Protein AF-0000000081199113 (afdb_homodimer)

Secondary structure (DSSP, 8-state):
------------------GGGG-BHHHHHHHTGGGTSS---EEETTSBHHHHHHHHHHHT-SEEEEEETTEEEEEEEEEEHHHHIIIIITTT--TTTSBGGGTSEEGGG---B-TTSBHHHHHHHHHHHT-SEEEEEETTEEEEEEEHHHHHHHHHHHHHHHHHHHHHHHHHT-/------------------GGGG-BHHHHHHHTGGGTSS---EEETTSBHHHHHHHHHHHT-SEEEEEETTEEEEEEEEEEHHHHIIIIITTT--TTTSBGGGTSEEGGG---B-TTSBHHHHHHHHHHHT-SEEEEEETTEEEEEEEHHHHHHHHHHHHHHHHHHHHHHHHHT-

Nearest PDB structures (foldseek):
  4fry-assembly1_A  TM=9.643E-01  e=7.227E-16  Burkholderia ambifaria MC40-6
  4o9k-assembly1_B  TM=8.477E-01  e=8.394E-11  Methylococcus capsulatus str. Bath
  4gqy-assembly2_B  TM=7.850E-01  e=9.134E-10  Arabidopsis thaliana
  2pfi-assembly1_A  TM=5.810E-01  e=1.521E-07  Homo sapiens
  8jgl-assembly1_B  TM=6.657E-01  e=6.371E-07  Mus musculus

Foldseek 3Di:
DPPPPPPPPPPPPVPVPAFLQQAFLLNLLPVVPPCSFQNFAAEEQAAFQVVVVVVCVVVVHFKHFYDHVPCVFHTFAMDGVVLCVPPDVVVVHDRRPHGCNVRGGGPVPADAEERGHRLVVVVVVCVVVVHFKHFYDDPNTTGGMDGVVSSVVSRVVRVVVVVVVVVCVVVVVD/DPPDPPPPPPPPPVPVPAFLQQAFLLNLLPVVPPCSFPVFAAEEQAAFQVVVVVVCVVVVHFKHFYDHVPCVFHTFAMDGVVLCVPPDVVVVHDRRPHGCNVRGGGPVRADAEERNHRLVVVVVVCVVVVHFKHFYDDPNTTGGMDGVVSSVVSRVVRVVVVVVVVVCVVVVVD

Sequence (348 aa):
MRPAMFSRSVSSASMEEHGFESTTISDVLEAKGKGADGSWLWCTTDDTVYDAVKSMTQHNVGALVVVKPGEQKSIAGIITERDYLRKIIVHGRSSKSTKVGDIMTEENKLITVTPETKVLQAMQLMTDNRIRHIPVINEKEMIGMVSIGDVVRAVVSEHRAELDRLNAYIQGGYMRPAMFSRSVSSASMEEHGFESTTISDVLEAKGKGADGSWLWCTTDDTVYDAVKSMTQHNVGALVVVKPGEQKSIAGIITERDYLRKIIVHGRSSKSTKVGDIMTEENKLITVTPETKVLQAMQLMTDNRIRHIPVINEKEMIGMVSIGDVVRAVVSEHRAELDRLNAYIQGGY

Structure (mmCIF, N/CA/C/O backbone):
data_AF-0000000081199113-model_v1
#
loop_
_entity.id
_entity.type
_entity.pdbx_description
1 polymer 'CBS domain containing protein 3'
#
loop_
_atom_site.group_PDB
_atom_site.id
_atom_site.type_symbol
_atom_site.label_atom_id
_atom_site.label_alt_id
_atom_site.label_comp_id
_atom_site.label_asym_id
_atom_site.label_entity_id
_atom_site.label_seq_id
_atom_site.pdbx_PDB_ins_code
_atom_site.Cartn_x
_atom_site.Cartn_y
_atom_site.Cartn_z
_atom_site.occupancy
_atom_site.B_iso_or_equiv
_atom_site.auth_seq_id
_atom_site.auth_comp_id
_atom_site.auth_asym_id
_atom_site.auth_atom_id
_atom_site.pdbx_PDB_model_num
ATOM 1 N N . MET A 1 1 ? -22.297 46.938 43.844 1 31.09 1 MET A N 1
ATOM 2 C CA . MET A 1 1 ? -22.438 46.5 42.469 1 31.09 1 MET A CA 1
ATOM 3 C C . MET A 1 1 ? -21.203 45.719 42 1 31.09 1 MET A C 1
ATOM 5 O O . MET A 1 1 ? -20.109 46.281 41.938 1 31.09 1 MET A O 1
ATOM 9 N N . ARG A 1 2 ? -21.125 44.406 42.281 1 43 2 ARG A N 1
ATOM 10 C CA . ARG A 1 2 ? -19.984 43.531 42.062 1 43 2 ARG A CA 1
ATOM 11 C C . ARG A 1 2 ? -19.625 43.5 40.594 1 43 2 ARG A C 1
ATOM 13 O O . ARG A 1 2 ? -20.5 43.344 39.719 1 43 2 ARG A O 1
ATOM 20 N N . PRO A 1 3 ? -18.391 44 40.25 1 38.81 3 PRO A N 1
ATOM 21 C CA . PRO A 1 3 ? -18.016 43.938 38.812 1 38.81 3 PRO A CA 1
ATOM 22 C C . PRO A 1 3 ? -18.094 42.531 38.219 1 38.81 3 PRO A C 1
ATOM 24 O O . PRO A 1 3 ? -17.859 41.562 38.938 1 38.81 3 PRO A O 1
ATOM 27 N N . ALA A 1 4 ? -19.078 42.281 37.312 1 38.75 4 ALA A N 1
ATOM 28 C CA . ALA A 1 4 ? -19.234 41.094 36.5 1 38.75 4 ALA A CA 1
ATOM 29 C C . ALA A 1 4 ? -17.922 40.688 35.844 1 38.75 4 ALA A C 1
ATOM 31 O O . ALA A 1 4 ? -17.297 41.5 35.156 1 38.75 4 ALA A O 1
ATOM 32 N N . MET A 1 5 ? -17.156 39.844 36.5 1 30.11 5 MET A N 1
ATOM 33 C CA . MET A 1 5 ? -15.961 39.25 35.875 1 30.11 5 MET A CA 1
ATOM 34 C C . MET A 1 5 ? -16.281 38.688 34.5 1 30.11 5 MET A C 1
ATOM 36 O O . MET A 1 5 ? -17.172 37.844 34.344 1 30.11 5 MET A O 1
ATOM 40 N N . PHE A 1 6 ? -16.266 39.438 33.406 1 29.39 6 PHE A N 1
ATOM 41 C CA . PHE A 1 6 ? -16.328 38.938 32.031 1 29.39 6 PHE A CA 1
ATOM 42 C C . PHE A 1 6 ? -15.352 37.781 31.812 1 29.39 6 PHE A C 1
ATOM 44 O O . PHE A 1 6 ? -14.141 37.969 31.906 1 29.39 6 PHE A O 1
ATOM 51 N N . SER A 1 7 ? -15.648 36.594 32.312 1 30.31 7 SER A N 1
ATOM 52 C CA . SER A 1 7 ? -14.883 35.438 31.891 1 30.31 7 SER A CA 1
ATOM 53 C C . SER A 1 7 ? -14.703 35.406 30.375 1 30.31 7 SER A C 1
ATOM 55 O O . SER A 1 7 ? -15.688 35.375 29.641 1 30.31 7 SER A O 1
ATOM 57 N N . ARG A 1 8 ? -13.766 36.156 29.828 1 31.41 8 ARG A N 1
ATOM 58 C CA . ARG A 1 8 ? -13.406 35.938 28.422 1 31.41 8 ARG A CA 1
ATOM 59 C C . ARG A 1 8 ? -13.305 34.438 28.109 1 31.41 8 ARG A C 1
ATOM 61 O O . ARG A 1 8 ? -12.523 33.719 28.719 1 31.41 8 ARG A O 1
ATOM 68 N N . SER A 1 9 ? -14.43 33.812 27.812 1 33.03 9 SER A N 1
ATOM 69 C CA . SER A 1 9 ? -14.414 32.5 27.172 1 33.03 9 SER A CA 1
ATOM 70 C C . SER A 1 9 ? -13.242 32.375 26.203 1 33.03 9 SER A C 1
ATOM 72 O O . SER A 1 9 ? -13.07 33.219 25.312 1 33.03 9 SER A O 1
ATOM 74 N N . VAL A 1 10 ? -12.07 32.25 26.703 1 31.98 10 VAL A N 1
ATOM 75 C CA . VAL A 1 10 ? -11.016 31.797 25.797 1 31.98 10 VAL A CA 1
ATOM 76 C C . VAL A 1 10 ? -11.625 30.922 24.688 1 31.98 10 VAL A C 1
ATOM 78 O O . VAL A 1 10 ? -12.227 29.891 24.984 1 31.98 10 VAL A O 1
ATOM 81 N N . SER A 1 11 ? -12.367 31.578 23.781 1 31.8 11 SER A N 1
ATOM 82 C CA . SER A 1 11 ? -12.68 30.828 22.562 1 31.8 11 SER A CA 1
ATOM 83 C C . SER A 1 11 ? -11.641 29.75 22.312 1 31.8 11 SER A C 1
ATOM 85 O O . SER A 1 11 ? -10.453 30.031 22.172 1 31.8 11 SER A O 1
ATOM 87 N N . SER A 1 12 ? -11.688 28.688 23.047 1 33.97 12 SER A N 1
ATOM 88 C CA . SER A 1 12 ? -10.953 27.516 22.594 1 33.97 12 SER A CA 1
ATOM 89 C C . SER A 1 12 ? -10.617 27.625 21.109 1 33.97 12 SER A C 1
ATOM 91 O O . SER A 1 12 ? -11.5 27.859 20.281 1 33.97 12 SER A O 1
ATOM 93 N N . ALA A 1 13 ? -9.625 28.297 20.688 1 34.12 13 ALA A N 1
ATOM 94 C CA . ALA A 1 13 ? -9.07 28.281 19.344 1 34.12 13 ALA A CA 1
ATOM 95 C C . ALA A 1 13 ? -9.547 27.062 18.562 1 34.12 13 ALA A C 1
ATOM 97 O O . ALA A 1 13 ? -9.305 25.922 18.984 1 34.12 13 ALA A O 1
ATOM 98 N N . SER A 1 14 ? -10.797 27 18.141 1 36.03 14 SER A N 1
ATOM 99 C CA . SER A 1 14 ? -11.125 26.125 17.016 1 36.03 14 SER A CA 1
ATOM 100 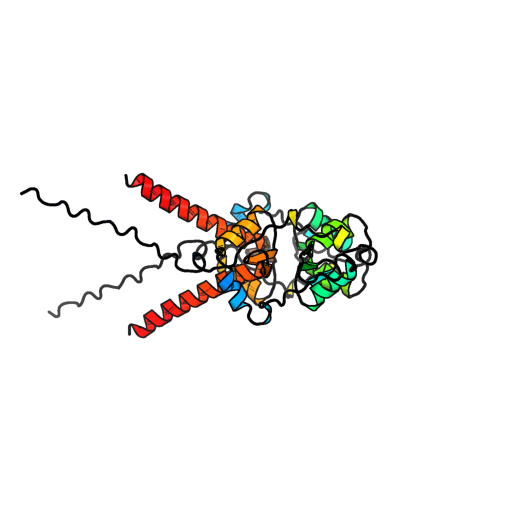C C . SER A 1 14 ? -9.875 25.75 16.234 1 36.03 14 SER A C 1
ATOM 102 O O . SER A 1 14 ? -9.336 26.562 15.469 1 36.03 14 SER A O 1
ATOM 104 N N . MET A 1 15 ? -8.773 25.391 16.828 1 36.78 15 MET A N 1
ATOM 105 C CA . MET A 1 15 ? -7.734 24.812 15.984 1 36.78 15 MET A CA 1
ATOM 106 C C . MET A 1 15 ? -8.32 24.281 14.688 1 36.78 15 MET A C 1
ATOM 108 O O . MET A 1 15 ? -8.977 23.234 14.68 1 36.78 15 MET A O 1
ATOM 112 N N . GLU A 1 16 ? -9.086 25.031 13.992 1 40.81 16 GLU A N 1
ATOM 113 C CA . GLU A 1 16 ? -9.523 24.703 12.633 1 40.81 16 GLU A CA 1
ATOM 114 C C . GLU A 1 16 ? -8.688 23.562 12.047 1 40.81 16 GLU A C 1
ATOM 116 O O . GLU A 1 16 ? -7.457 23.672 11.969 1 40.81 16 GLU A O 1
ATOM 121 N N . GLU A 1 17 ? -9.055 22.359 12.453 1 53.19 17 GLU A N 1
ATOM 122 C CA . GLU A 1 17 ? -8.469 21.234 11.711 1 53.19 17 GLU A CA 1
ATOM 123 C C . GLU A 1 17 ? -8.141 21.656 10.273 1 53.19 17 GLU A C 1
ATOM 125 O O . GLU A 1 17 ? -9.031 21.984 9.492 1 53.19 17 GLU A O 1
ATOM 130 N N . HIS A 1 18 ? -7.113 22.406 10.078 1 61.81 18 HIS A N 1
ATOM 131 C CA . HIS A 1 18 ? -6.641 22.75 8.742 1 61.81 18 HIS A CA 1
ATOM 132 C C . HIS A 1 18 ? -5.855 21.594 8.133 1 61.81 18 HIS A C 1
ATOM 134 O O . HIS A 1 18 ? -5.453 20.656 8.844 1 61.81 18 HIS A O 1
ATOM 140 N N . GLY A 1 19 ? -6.246 21.25 6.906 1 77 19 GLY A N 1
ATOM 141 C CA . GLY A 1 19 ? -5.434 20.344 6.121 1 77 19 GLY A CA 1
ATOM 142 C C . GLY A 1 19 ? -6.074 18.984 5.934 1 77 19 GLY A C 1
ATOM 143 O O . GLY A 1 19 ? -7.301 18.859 5.879 1 77 19 GLY A O 1
ATOM 144 N N . PHE A 1 20 ? -5.367 18.062 5.812 1 82.88 20 PHE A N 1
ATOM 145 C CA . PHE A 1 20 ? -5.855 16.734 5.473 1 82.88 20 PHE A CA 1
ATOM 146 C C . PHE A 1 20 ? -6.598 16.109 6.648 1 82.88 20 PHE A C 1
ATOM 148 O O . PHE A 1 20 ? -7.398 15.195 6.469 1 82.88 20 PHE A O 1
ATOM 155 N N . GLU A 1 21 ? -6.484 16.688 7.84 1 87.12 21 GLU A N 1
ATOM 156 C CA . GLU A 1 21 ? -7.117 16.141 9.031 1 87.12 21 GLU A CA 1
ATOM 157 C C . GLU A 1 21 ? -8.633 16.328 8.992 1 87.12 21 GLU A C 1
ATOM 159 O O . GLU A 1 21 ? -9.367 15.648 9.695 1 87.12 21 GLU A O 1
ATOM 164 N N . SER A 1 22 ? -9.062 17.312 8.227 1 91.25 22 SER A N 1
ATOM 165 C CA . SER A 1 22 ? -10.492 17.578 8.117 1 91.25 22 SER A CA 1
ATOM 166 C C . SER A 1 22 ? -11.102 16.844 6.922 1 91.25 22 SER A C 1
ATOM 168 O O . SER A 1 22 ? -12.32 16.797 6.77 1 91.25 22 SER A O 1
ATOM 170 N N . THR A 1 23 ? -10.273 16.219 6.078 1 95.88 23 THR A N 1
ATOM 171 C CA . THR A 1 23 ? -10.734 15.508 4.891 1 95.88 23 THR A CA 1
ATOM 172 C C . THR A 1 23 ? -11.461 14.227 5.277 1 95.88 23 THR A C 1
ATOM 174 O O . THR A 1 23 ? -11.016 13.5 6.168 1 95.88 23 THR A O 1
ATOM 177 N N . THR A 1 24 ? -12.625 14 4.645 1 97.75 24 THR A N 1
ATOM 178 C CA . THR A 1 24 ? -13.406 12.797 4.93 1 97.75 24 THR A CA 1
ATOM 179 C C . THR A 1 24 ? -13.234 11.766 3.816 1 97.75 24 THR A C 1
ATOM 181 O O . THR A 1 24 ? -12.719 12.078 2.746 1 97.75 24 THR A O 1
ATOM 184 N N . ILE A 1 25 ? -13.711 10.555 4.098 1 97.31 25 ILE A N 1
ATOM 185 C CA . ILE A 1 25 ? -13.703 9.477 3.111 1 97.31 25 ILE A CA 1
ATOM 186 C C . ILE A 1 25 ? -14.602 9.859 1.936 1 97.31 25 ILE A C 1
ATOM 188 O O . ILE A 1 25 ? -14.305 9.523 0.786 1 97.31 25 ILE A O 1
ATOM 192 N N . SER A 1 26 ? -15.641 10.547 2.25 1 95.75 26 SER A N 1
ATOM 193 C CA . SER A 1 26 ? -16.5 11.047 1.18 1 95.75 26 SER A CA 1
ATOM 194 C C . SER A 1 26 ? -15.727 11.93 0.211 1 95.75 26 SER A C 1
ATOM 196 O O . SER A 1 26 ? -15.875 11.812 -1.007 1 95.75 26 SER A O 1
ATOM 198 N N . ASP A 1 27 ? -14.906 12.828 0.732 1 95.12 27 ASP A N 1
ATOM 199 C CA . ASP A 1 27 ? -14.086 13.695 -0.105 1 95.12 27 ASP A CA 1
ATOM 200 C C . ASP A 1 27 ? -13.148 12.867 -0.991 1 95.12 27 ASP A C 1
ATOM 202 O O . ASP A 1 27 ? -12.953 13.195 -2.164 1 95.12 27 ASP A O 1
ATOM 206 N N . VAL A 1 28 ? -12.602 11.812 -0.42 1 95.69 28 VAL A N 1
ATOM 207 C CA . VAL A 1 28 ? -11.672 10.945 -1.138 1 95.69 28 VAL A CA 1
ATOM 208 C C . VAL A 1 28 ? -12.398 10.242 -2.283 1 95.69 28 VAL A C 1
ATOM 210 O O . VAL A 1 28 ? -11.891 10.195 -3.408 1 95.69 28 VAL A O 1
ATOM 213 N N . LEU A 1 29 ? -13.57 9.703 -2.002 1 93.94 29 LEU A N 1
ATOM 214 C CA . LEU A 1 29 ? -14.344 9.008 -3.025 1 93.94 29 LEU A CA 1
ATOM 215 C C . LEU A 1 29 ? -14.742 9.961 -4.148 1 93.94 29 LEU A C 1
ATOM 217 O O . LEU A 1 29 ? -14.711 9.586 -5.324 1 93.94 29 LEU A O 1
ATOM 221 N N . GLU A 1 30 ? -15.094 11.156 -3.816 1 92.06 30 GLU A N 1
ATOM 222 C CA . GLU A 1 30 ? -15.477 12.148 -4.809 1 92.06 30 GLU A CA 1
ATOM 223 C C . GLU A 1 30 ? -14.297 12.523 -5.699 1 92.06 30 GLU A C 1
ATOM 225 O O . GLU A 1 30 ? -14.453 12.711 -6.91 1 92.06 30 GLU A O 1
ATOM 230 N N . ALA A 1 31 ? -13.164 12.664 -5.105 1 89.94 31 ALA A N 1
ATOM 231 C CA . ALA A 1 31 ? -11.969 13.055 -5.848 1 89.94 31 ALA A CA 1
ATOM 232 C C . ALA A 1 31 ? -11.555 11.969 -6.836 1 89.94 31 ALA A C 1
ATOM 234 O O . ALA A 1 31 ? -10.945 12.258 -7.871 1 89.94 31 ALA A O 1
ATOM 235 N N . LYS A 1 32 ? -11.766 10.742 -6.555 1 86 32 LYS A N 1
ATOM 236 C CA . LYS A 1 32 ? -11.438 9.633 -7.449 1 86 32 LYS A CA 1
ATOM 237 C C . LYS A 1 32 ? -12.242 9.719 -8.742 1 86 32 LYS A C 1
ATOM 239 O O . LYS A 1 32 ? -11.82 9.211 -9.781 1 86 32 LYS A O 1
ATOM 244 N N . GLY A 1 33 ? -13.297 10.602 -8.711 1 75.06 33 GLY A N 1
ATOM 245 C CA . GLY A 1 33 ? -14.148 10.75 -9.883 1 75.06 33 GLY A CA 1
ATOM 246 C C . GLY A 1 33 ? -14.969 9.516 -10.18 1 75.06 33 GLY A C 1
ATOM 247 O O . GLY A 1 33 ? -15.344 8.773 -9.266 1 75.06 33 GLY A O 1
ATOM 248 N N . LYS A 1 34 ? -15.359 9.438 -11.609 1 58.56 34 LYS A N 1
ATOM 249 C CA . LYS A 1 34 ? -16.281 8.422 -12.102 1 58.56 34 LYS A CA 1
ATOM 250 C C . LYS A 1 34 ? -15.773 7.016 -11.781 1 58.56 34 LYS A C 1
ATOM 252 O O . LYS A 1 34 ? -16.562 6.086 -11.617 1 58.56 34 LYS A O 1
ATOM 257 N N . GLY A 1 35 ? -14.492 6.836 -11.57 1 52.09 35 GLY A N 1
ATOM 258 C CA . GLY A 1 35 ? -14.039 5.508 -11.188 1 52.09 35 GLY A CA 1
ATOM 259 C C . GLY A 1 35 ? -14.414 5.129 -9.766 1 52.09 35 GLY A C 1
ATOM 260 O O . GLY A 1 35 ? -14.273 3.971 -9.367 1 52.09 35 GLY A O 1
ATOM 261 N N . ALA A 1 36 ? -14.711 6.223 -8.945 1 50.56 36 ALA A N 1
ATOM 262 C CA . ALA A 1 36 ? -15.117 5.953 -7.566 1 50.56 36 ALA A CA 1
ATOM 263 C C . ALA A 1 36 ? -16.609 5.633 -7.48 1 50.56 36 ALA A C 1
ATOM 265 O O . ALA A 1 36 ? -17.047 4.961 -6.547 1 50.56 36 ALA A O 1
ATOM 266 N N . ASP A 1 37 ? -17.406 6.219 -8.188 1 48.22 37 ASP A N 1
ATOM 267 C CA . ASP A 1 37 ? -18.859 6.051 -8.055 1 48.22 37 ASP A CA 1
ATOM 268 C C . ASP A 1 37 ? -19.266 4.613 -8.344 1 48.22 37 ASP A C 1
ATOM 270 O O . ASP A 1 37 ? -19.469 4.238 -9.5 1 48.22 37 ASP A O 1
ATOM 274 N N . GLY A 1 38 ? -19.453 3.797 -7.367 1 50.88 38 GLY A N 1
ATOM 275 C CA . GLY A 1 38 ? -20.062 2.484 -7.5 1 50.88 38 GLY A CA 1
ATOM 276 C C . GLY A 1 38 ? -19.25 1.534 -8.359 1 50.88 38 GLY A C 1
ATOM 277 O O . GLY A 1 38 ? -19.719 0.444 -8.695 1 50.88 38 GLY A O 1
ATOM 278 N N . SER A 1 39 ? -18.156 2.141 -8.906 1 61.69 39 SER A N 1
ATOM 279 C CA . SER A 1 39 ? -17.531 1.242 -9.875 1 61.69 39 SER A CA 1
ATOM 280 C C . SER A 1 39 ? -16.359 0.494 -9.258 1 61.69 39 SER A C 1
ATOM 282 O O . SER A 1 39 ? -15.359 0.221 -9.938 1 61.69 39 SER A O 1
ATOM 284 N N . TRP A 1 40 ? -16.625 0.105 -8.086 1 76.19 40 TRP A N 1
ATOM 285 C CA . TRP A 1 40 ? -15.609 -0.816 -7.57 1 76.19 40 TRP A CA 1
ATOM 286 C C . TRP A 1 40 ? -15.641 -2.139 -8.328 1 76.19 40 TRP A C 1
ATOM 288 O O . TRP A 1 40 ? -16.688 -2.557 -8.82 1 76.19 40 TRP A O 1
ATOM 298 N N . LEU A 1 41 ? -14.445 -2.598 -8.547 1 88.62 41 LEU A N 1
ATOM 299 C CA . LEU A 1 41 ? -14.32 -3.891 -9.211 1 88.62 41 LEU A CA 1
ATOM 300 C C . LEU A 1 41 ? -14.664 -5.027 -8.258 1 88.62 41 LEU A C 1
ATOM 302 O O . LEU A 1 41 ? -14.398 -4.945 -7.059 1 88.62 41 LEU A O 1
ATOM 306 N N . TRP A 1 42 ? -15.352 -5.969 -8.789 1 92.62 42 TRP A N 1
ATOM 307 C CA . TRP A 1 42 ? -15.789 -7.082 -7.949 1 92.62 42 TRP A CA 1
ATOM 308 C C . TRP A 1 42 ? -15.609 -8.406 -8.672 1 92.62 42 TRP A C 1
ATOM 310 O O . TRP A 1 42 ? -15.352 -8.438 -9.883 1 92.62 42 TRP A O 1
ATOM 320 N N . CYS A 1 43 ? -15.633 -9.5 -7.984 1 96.06 43 CYS A N 1
ATOM 321 C CA . CYS A 1 43 ? -15.711 -10.883 -8.438 1 96.06 43 CYS A CA 1
ATOM 322 C C . CYS A 1 43 ? -16.656 -11.688 -7.551 1 96.06 43 CYS A C 1
ATOM 324 O O . CYS A 1 43 ? -17.219 -11.164 -6.59 1 96.06 43 CYS A O 1
ATOM 326 N N . THR A 1 44 ? -16.906 -12.922 -7.945 1 97 44 THR A N 1
ATOM 327 C CA . THR A 1 44 ? -17.812 -13.742 -7.148 1 97 44 THR A CA 1
ATOM 328 C C . THR A 1 44 ? -17.031 -14.789 -6.352 1 97 44 THR A C 1
ATOM 330 O O . THR A 1 44 ? -15.867 -15.07 -6.656 1 97 44 THR A O 1
ATOM 333 N N . THR A 1 45 ? -17.719 -15.383 -5.379 1 97.81 45 THR A N 1
ATOM 334 C CA . THR A 1 45 ? -17.125 -16.438 -4.562 1 97.81 45 THR A CA 1
ATOM 335 C C . THR A 1 45 ? -16.766 -17.641 -5.422 1 97.81 45 THR A C 1
ATOM 337 O O . THR A 1 45 ? -15.867 -18.422 -5.066 1 97.81 45 THR A O 1
ATOM 340 N N . ASP A 1 46 ? -17.344 -17.75 -6.617 1 97.62 46 ASP A N 1
ATOM 341 C CA . ASP A 1 46 ? -17.172 -18.953 -7.434 1 97.62 46 ASP A CA 1
ATOM 342 C C . ASP A 1 46 ? -16.094 -18.75 -8.492 1 97.62 46 ASP A C 1
ATOM 344 O O . ASP A 1 46 ? -15.633 -19.703 -9.117 1 97.62 46 ASP A O 1
ATOM 348 N N . ASP A 1 47 ? -15.734 -17.5 -8.68 1 98 47 ASP A N 1
ATOM 349 C CA . ASP A 1 47 ? -14.641 -17.266 -9.617 1 98 47 ASP A CA 1
ATOM 350 C C . ASP A 1 47 ? -13.359 -17.938 -9.156 1 98 47 ASP A C 1
ATOM 352 O O . ASP A 1 47 ? -13.18 -18.203 -7.961 1 98 47 ASP A O 1
ATOM 356 N N . THR A 1 48 ? -12.453 -18.297 -10.062 1 98.44 48 THR A N 1
ATOM 357 C CA . THR A 1 48 ? -11.141 -18.797 -9.672 1 98.44 48 THR A CA 1
ATOM 358 C C . THR A 1 48 ? -10.25 -17.656 -9.172 1 98.44 48 THR A C 1
ATOM 360 O O . THR A 1 48 ? -10.414 -16.516 -9.594 1 98.44 48 THR A O 1
ATOM 363 N N . VAL A 1 49 ? -9.344 -17.984 -8.359 1 98.31 49 VAL A N 1
ATOM 364 C CA . VAL A 1 49 ? -8.375 -17 -7.895 1 98.31 49 VAL A CA 1
ATOM 365 C C . VAL A 1 49 ? -7.574 -16.469 -9.078 1 98.31 49 VAL A C 1
ATOM 367 O O . VAL A 1 49 ? -7.227 -15.289 -9.109 1 98.31 49 VAL A O 1
ATOM 370 N N . TYR A 1 50 ? -7.336 -17.312 -10.023 1 97.75 50 TYR A N 1
ATOM 371 C CA . TYR A 1 50 ? -6.629 -16.906 -11.234 1 97.75 50 TYR A CA 1
ATOM 372 C C . TYR A 1 50 ? -7.363 -15.773 -11.938 1 97.75 50 TYR A C 1
ATOM 374 O O . TYR A 1 50 ? -6.762 -14.758 -12.297 1 97.75 50 TYR A O 1
ATOM 382 N N . ASP A 1 51 ? -8.641 -15.891 -12.109 1 97.75 51 ASP A N 1
ATOM 383 C CA . ASP A 1 51 ? -9.43 -14.875 -12.789 1 97.75 51 ASP A CA 1
ATOM 384 C C . ASP A 1 51 ? -9.461 -13.57 -11.984 1 97.75 51 ASP A C 1
ATOM 386 O O . ASP A 1 51 ? -9.438 -12.484 -12.562 1 97.75 51 ASP A O 1
ATOM 390 N N . ALA A 1 52 ? -9.547 -13.711 -10.695 1 97.81 52 ALA A N 1
ATOM 391 C CA . ALA A 1 52 ? -9.531 -12.531 -9.828 1 97.81 52 ALA A CA 1
ATOM 392 C C . ALA A 1 52 ? -8.234 -11.75 -9.984 1 97.81 52 ALA A C 1
ATOM 394 O O . ALA A 1 52 ? -8.25 -10.531 -10.156 1 97.81 52 ALA A O 1
ATOM 395 N N . VAL A 1 53 ? -7.117 -12.414 -9.977 1 97.12 53 VAL A N 1
ATOM 396 C CA . VAL A 1 53 ? -5.809 -11.773 -10.078 1 97.12 53 VAL A CA 1
ATOM 397 C C . VAL A 1 53 ? -5.645 -11.156 -11.461 1 97.12 53 VAL A C 1
ATOM 399 O O . VAL A 1 53 ? -5.102 -10.055 -11.602 1 97.12 53 VAL A O 1
ATOM 402 N N . LYS A 1 54 ? -6.113 -11.844 -12.43 1 96.94 54 LYS A N 1
ATOM 403 C CA . LYS A 1 54 ? -6.086 -11.289 -13.781 1 96.94 54 LYS A CA 1
ATOM 404 C C . LYS A 1 54 ? -6.855 -9.977 -13.852 1 96.94 54 LYS A C 1
ATOM 406 O O . LYS A 1 54 ? -6.387 -9 -14.445 1 96.94 54 LYS A O 1
ATOM 411 N N . SER A 1 55 ? -7.973 -9.961 -13.258 1 96.38 55 SER A N 1
ATOM 412 C CA . SER A 1 55 ? -8.781 -8.75 -13.227 1 96.38 55 SER A CA 1
ATOM 413 C C . SER A 1 55 ? -8.062 -7.625 -12.484 1 96.38 55 SER A C 1
ATOM 415 O O . SER A 1 55 ? -8.047 -6.484 -12.953 1 96.38 55 SER A O 1
ATOM 417 N N . MET A 1 56 ? -7.418 -7.953 -11.344 1 95.75 56 MET A N 1
ATOM 418 C CA . MET A 1 56 ? -6.664 -6.953 -10.594 1 95.75 56 MET A CA 1
ATOM 419 C C . MET A 1 56 ? -5.574 -6.332 -11.461 1 95.75 56 MET A C 1
ATOM 421 O O . MET A 1 56 ? -5.422 -5.109 -11.5 1 95.75 56 MET A O 1
ATOM 425 N N . THR A 1 57 ? -4.844 -7.191 -12.148 1 95.19 57 THR A N 1
ATOM 426 C CA . THR A 1 57 ? -3.717 -6.742 -12.953 1 95.19 57 THR A CA 1
ATOM 427 C C . THR A 1 57 ? -4.195 -5.895 -14.133 1 95.19 57 THR A C 1
ATOM 429 O O . THR A 1 57 ? -3.607 -4.855 -14.438 1 95.19 57 THR A O 1
ATOM 432 N N . GLN A 1 58 ? -5.281 -6.297 -14.742 1 93.81 58 GLN A N 1
ATOM 433 C CA . GLN A 1 58 ? -5.832 -5.598 -15.898 1 93.81 58 GLN A CA 1
ATOM 434 C C . GLN A 1 58 ? -6.297 -4.191 -15.523 1 93.81 58 GLN A C 1
ATOM 436 O O . GLN A 1 58 ? -6.191 -3.264 -16.328 1 93.81 58 GLN A O 1
ATOM 441 N N . HIS A 1 59 ? -6.758 -4.027 -14.352 1 92.5 59 HIS A N 1
ATOM 442 C CA . HIS A 1 59 ? -7.336 -2.752 -13.945 1 92.5 59 HIS A CA 1
ATOM 443 C C . HIS A 1 59 ? -6.398 -1.995 -13.008 1 92.5 59 HIS A C 1
ATOM 445 O O . HIS A 1 59 ? -6.754 -0.931 -12.5 1 92.5 59 HIS A O 1
ATOM 451 N N . ASN A 1 60 ? -5.285 -2.58 -12.703 1 92.38 60 ASN A N 1
ATOM 452 C CA . ASN A 1 60 ? -4.242 -1.976 -11.875 1 92.38 60 ASN A CA 1
ATOM 453 C C . ASN A 1 60 ? -4.746 -1.664 -10.469 1 92.38 60 ASN A C 1
ATOM 455 O O . ASN A 1 60 ? -4.559 -0.552 -9.977 1 92.38 60 ASN A O 1
ATOM 459 N N . VAL A 1 61 ? -5.457 -2.623 -9.914 1 92.88 61 VAL A N 1
ATOM 460 C CA . VAL A 1 61 ? -5.895 -2.529 -8.523 1 92.88 61 VAL A CA 1
ATOM 461 C C . VAL A 1 61 ? -5.387 -3.734 -7.742 1 92.88 61 VAL A C 1
ATOM 463 O O . VAL A 1 61 ? -5.121 -4.793 -8.32 1 92.88 61 VAL A O 1
ATOM 466 N N . GLY A 1 62 ? -5.23 -3.586 -6.387 1 95.44 62 GLY A N 1
ATOM 467 C CA . GLY A 1 62 ? -4.656 -4.645 -5.566 1 95.44 62 GLY A CA 1
ATOM 468 C C . GLY A 1 62 ? -5.695 -5.422 -4.781 1 95.44 62 GLY A C 1
ATOM 469 O O . GLY A 1 62 ? -5.352 -6.262 -3.951 1 95.44 62 GLY A O 1
ATOM 470 N N . ALA A 1 63 ? -7.031 -5.086 -5.031 1 97.06 63 ALA A N 1
ATOM 471 C CA . ALA A 1 63 ? -8.102 -5.766 -4.309 1 97.06 63 ALA A CA 1
ATOM 472 C C . ALA A 1 63 ? -9.398 -5.773 -5.117 1 97.06 63 ALA A C 1
ATOM 474 O O . ALA A 1 63 ? -9.609 -4.902 -5.965 1 97.06 63 ALA A O 1
ATOM 475 N N . LEU A 1 64 ? -10.234 -6.789 -4.855 1 96.69 64 LEU A N 1
ATOM 476 C CA . LEU A 1 64 ? -11.594 -6.871 -5.383 1 96.69 64 LEU A CA 1
ATOM 477 C C . LEU A 1 64 ? -12.602 -7.121 -4.262 1 96.69 64 LEU A C 1
ATOM 479 O O . LEU A 1 64 ? -12.32 -7.875 -3.328 1 96.69 64 LEU A O 1
ATOM 483 N N . VAL A 1 65 ? -13.719 -6.465 -4.461 1 95.62 65 VAL A N 1
ATOM 484 C CA . VAL A 1 65 ? -14.859 -6.859 -3.635 1 95.62 65 VAL A CA 1
ATOM 485 C C . VAL A 1 65 ? -15.398 -8.203 -4.105 1 95.62 65 VAL A C 1
ATOM 487 O O . VAL A 1 65 ? -15.477 -8.461 -5.312 1 95.62 65 VAL A O 1
ATOM 490 N N . VAL A 1 66 ? -15.695 -9.047 -3.15 1 97.19 66 VAL A N 1
ATOM 491 C CA . VAL A 1 66 ? -16.25 -10.352 -3.484 1 97.19 66 VAL A CA 1
ATOM 492 C C . VAL A 1 66 ? -17.75 -10.367 -3.186 1 97.19 66 VAL A C 1
ATOM 494 O O . VAL A 1 66 ? -18.172 -9.953 -2.105 1 97.19 66 VAL A O 1
ATOM 497 N N . VAL A 1 67 ? -18.484 -10.797 -4.145 1 94.75 67 VAL A N 1
ATOM 498 C CA . VAL A 1 67 ? -19.938 -10.906 -3.953 1 94.75 67 VAL A CA 1
ATOM 499 C C . VAL A 1 67 ? -20.375 -12.352 -4.176 1 94.75 67 VAL A C 1
ATOM 501 O O . VAL A 1 67 ? -19.625 -13.164 -4.715 1 94.75 67 VAL A O 1
ATOM 504 N N . LYS A 1 68 ? -21.531 -12.664 -3.625 1 93.5 68 LYS A N 1
ATOM 505 C CA . LYS A 1 68 ? -22.109 -13.977 -3.898 1 93.5 68 LYS A CA 1
ATOM 506 C C . LYS A 1 68 ? -22.672 -14.047 -5.312 1 93.5 68 LYS A C 1
ATOM 508 O O . LYS A 1 68 ? -23.203 -13.055 -5.828 1 93.5 68 LYS A O 1
ATOM 513 N N . PRO A 1 69 ? -22.578 -15.25 -5.895 1 90.56 69 PRO A N 1
ATOM 514 C CA . PRO A 1 69 ? -23.156 -15.375 -7.234 1 90.56 69 PRO A CA 1
ATOM 515 C C . PRO A 1 69 ? -24.625 -14.953 -7.289 1 90.56 69 PRO A C 1
ATOM 517 O O . PRO A 1 69 ? -25.422 -15.367 -6.441 1 90.56 69 PRO A O 1
ATOM 520 N N . GLY A 1 70 ? -24.984 -14.18 -8.211 1 85.19 70 GLY A N 1
ATOM 521 C CA . GLY A 1 70 ? -26.359 -13.766 -8.414 1 85.19 70 GLY A CA 1
ATOM 522 C C . GLY A 1 70 ? -26.797 -12.656 -7.473 1 85.19 70 GLY A C 1
ATOM 523 O O . GLY A 1 70 ? -27.938 -12.203 -7.523 1 85.19 70 GLY A O 1
ATOM 524 N N . GLU A 1 71 ? -25.938 -12.242 -6.52 1 78.19 71 GLU A N 1
ATOM 525 C CA . GLU A 1 71 ? -26.234 -11.203 -5.543 1 78.19 71 GLU A CA 1
ATOM 526 C C . GLU A 1 71 ? -25.203 -10.086 -5.59 1 78.19 71 GLU A C 1
ATOM 528 O O . GLU A 1 71 ? -24.422 -9.906 -4.641 1 78.19 71 GLU A O 1
ATOM 533 N N . GLN A 1 72 ? -25.297 -9.227 -6.52 1 69 72 GLN A 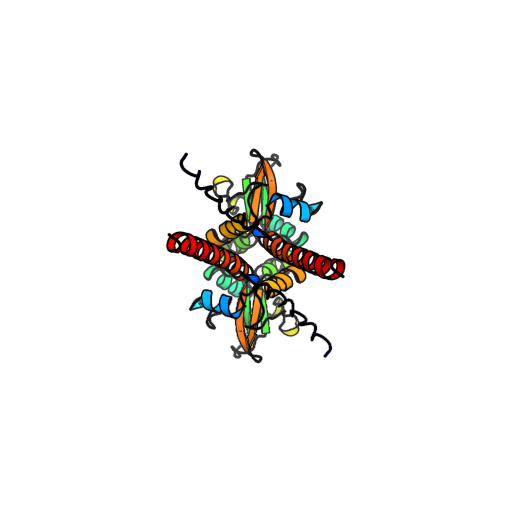N 1
ATOM 534 C CA . GLN A 1 72 ? -24.219 -8.25 -6.73 1 69 72 GLN A CA 1
ATOM 535 C C . GLN A 1 72 ? -24.219 -7.199 -5.629 1 69 72 GLN A C 1
ATOM 537 O O . GLN A 1 72 ? -23.188 -6.59 -5.352 1 69 72 GLN A O 1
ATOM 542 N N . LYS A 1 73 ? -25.281 -7.246 -4.934 1 73.44 73 LYS A N 1
ATOM 543 C CA . LYS A 1 73 ? -25.344 -6.176 -3.938 1 73.44 73 LYS A CA 1
ATOM 544 C C . LYS A 1 73 ? -24.953 -6.691 -2.555 1 73.44 73 LYS A C 1
ATOM 546 O O . LYS A 1 73 ? -24.891 -5.918 -1.596 1 73.44 73 LYS A O 1
ATOM 551 N N . SER A 1 74 ? -24.688 -7.961 -2.49 1 81.88 74 SER A N 1
ATOM 552 C CA . SER A 1 74 ? -24.328 -8.539 -1.196 1 81.88 74 SER A CA 1
ATOM 553 C C . SER A 1 74 ? -22.844 -8.859 -1.121 1 81.88 74 SER A C 1
ATOM 555 O O . SER A 1 74 ? -22.344 -9.727 -1.845 1 81.88 74 SER A O 1
ATOM 557 N N . ILE A 1 75 ? -22.234 -8.203 -0.249 1 90.69 75 ILE A N 1
ATOM 558 C CA . ILE A 1 75 ? -20.797 -8.391 -0.111 1 90.69 75 ILE A CA 1
ATOM 559 C C . ILE A 1 75 ? -20.516 -9.688 0.645 1 90.69 75 ILE A C 1
ATOM 561 O O . ILE A 1 75 ? -21.125 -9.953 1.686 1 90.69 75 ILE A O 1
ATOM 565 N N . ALA A 1 76 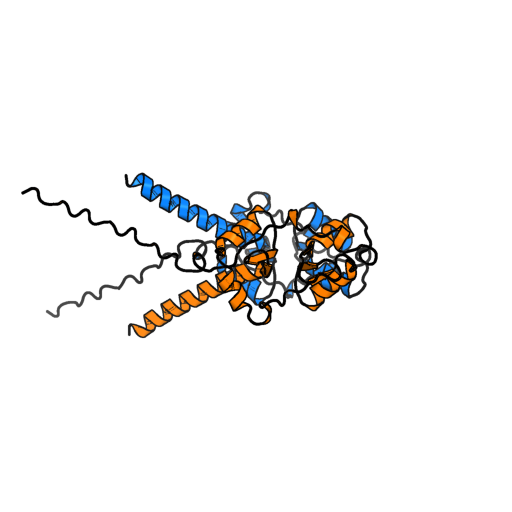? -19.672 -10.516 0.071 1 95.94 76 ALA A N 1
ATOM 566 C CA . ALA A 1 76 ? -19.219 -11.742 0.728 1 95.94 76 ALA A CA 1
ATOM 567 C C . ALA A 1 76 ? -17.859 -11.555 1.379 1 95.94 76 ALA A C 1
ATOM 569 O O . ALA A 1 76 ? -17.516 -12.258 2.332 1 95.94 76 ALA A O 1
ATOM 570 N N . GLY A 1 77 ? -17.047 -10.625 0.872 1 96.94 77 GLY A N 1
ATOM 571 C CA . GLY A 1 77 ? -15.703 -10.398 1.405 1 96.94 77 GLY A CA 1
ATOM 572 C C . GLY A 1 77 ? -14.828 -9.562 0.487 1 96.94 77 GLY A C 1
ATOM 573 O O . GLY A 1 77 ? -15.336 -8.781 -0.321 1 96.94 77 GLY A O 1
ATOM 574 N N . ILE A 1 78 ? -13.531 -9.594 0.705 1 97.88 78 ILE A N 1
ATOM 575 C CA . ILE A 1 78 ? -12.523 -8.93 -0.114 1 97.88 78 ILE A CA 1
ATOM 576 C C . ILE A 1 78 ? -11.367 -9.891 -0.39 1 97.88 78 ILE A C 1
ATOM 578 O O . ILE A 1 78 ? -10.992 -10.68 0.476 1 97.88 78 ILE A O 1
ATOM 582 N N . ILE A 1 79 ? -10.875 -9.852 -1.555 1 98.38 79 ILE A N 1
ATOM 583 C CA . ILE A 1 79 ? -9.648 -10.57 -1.892 1 98.38 79 ILE A CA 1
ATOM 584 C C . ILE A 1 79 ? -8.586 -9.586 -2.361 1 98.38 79 ILE A C 1
ATOM 586 O O . ILE A 1 79 ? -8.883 -8.641 -3.098 1 98.38 79 ILE A O 1
ATOM 590 N N . THR A 1 80 ? -7.312 -9.781 -1.894 1 97.94 80 THR A N 1
ATOM 591 C CA . THR A 1 80 ? -6.23 -8.844 -2.182 1 97.94 80 THR A CA 1
ATOM 592 C C . THR A 1 80 ? -5.043 -9.57 -2.809 1 97.94 80 THR A C 1
ATOM 594 O O . THR A 1 80 ? -5.008 -10.805 -2.844 1 97.94 80 THR A O 1
ATOM 597 N N . GLU A 1 81 ? -4.062 -8.766 -3.311 1 96.5 81 GLU A N 1
ATOM 598 C CA . GLU A 1 81 ? -2.785 -9.281 -3.789 1 96.5 81 GLU A CA 1
ATOM 599 C C . GLU A 1 81 ? -2.086 -10.109 -2.713 1 96.5 81 GLU A C 1
ATOM 601 O O . GLU A 1 81 ? -1.534 -11.18 -3.002 1 96.5 81 GLU A O 1
ATOM 606 N N . ARG A 1 82 ? -2.184 -9.703 -1.51 1 95.25 82 ARG A N 1
ATOM 607 C CA . ARG A 1 82 ? -1.522 -10.383 -0.403 1 95.25 82 ARG A CA 1
ATOM 608 C C . ARG A 1 82 ? -2.182 -11.727 -0.117 1 95.25 82 ARG A C 1
ATOM 610 O O . ARG A 1 82 ? -1.506 -12.688 0.262 1 95.25 82 ARG A O 1
ATOM 617 N N . ASP A 1 83 ? -3.473 -11.836 -0.267 1 97.19 83 ASP A N 1
ATOM 618 C CA . ASP A 1 83 ? -4.145 -13.125 -0.127 1 97.19 83 ASP A CA 1
ATOM 619 C C . ASP A 1 83 ? -3.568 -14.156 -1.095 1 97.19 83 ASP A C 1
ATOM 621 O O . ASP A 1 83 ? -3.365 -15.312 -0.727 1 97.19 83 ASP A O 1
ATOM 625 N N . TYR A 1 84 ? -3.365 -13.695 -2.33 1 97.56 84 TYR A N 1
ATOM 626 C CA . TYR A 1 84 ? -2.82 -14.609 -3.332 1 97.56 84 TYR A CA 1
ATOM 627 C C . TYR A 1 84 ? -1.464 -15.148 -2.898 1 97.56 84 TYR A C 1
ATOM 629 O O . TYR A 1 84 ? -1.233 -16.359 -2.924 1 97.56 84 TYR A O 1
ATOM 637 N N . LEU A 1 85 ? -0.605 -14.273 -2.475 1 96.38 85 LEU A N 1
ATOM 638 C CA . LEU A 1 85 ? 0.752 -14.68 -2.127 1 96.38 85 LEU A CA 1
ATOM 639 C C . LEU A 1 85 ? 0.755 -15.578 -0.892 1 96.38 85 LEU A C 1
ATOM 641 O O . LEU A 1 85 ? 1.4 -16.625 -0.881 1 96.38 85 LEU A O 1
ATOM 645 N N . ARG A 1 86 ? -0.068 -15.25 0.071 1 95.81 86 ARG A N 1
ATOM 646 C CA . ARG A 1 86 ? -0.025 -15.914 1.37 1 95.81 86 ARG A CA 1
ATOM 647 C C . ARG A 1 86 ? -0.787 -17.234 1.337 1 95.81 86 ARG A C 1
ATOM 649 O O . ARG A 1 86 ? -0.429 -18.188 2.039 1 95.81 86 ARG A O 1
ATOM 656 N N . LYS A 1 87 ? -1.821 -17.312 0.551 1 97.25 87 LYS A N 1
ATOM 657 C CA . LYS A 1 87 ? -2.742 -18.438 0.698 1 97.25 87 LYS A CA 1
ATOM 658 C C . LYS A 1 87 ? -2.699 -19.344 -0.527 1 97.25 87 LYS A C 1
ATOM 660 O O . LYS A 1 87 ? -3.189 -20.469 -0.485 1 97.25 87 LYS A O 1
ATOM 665 N N . ILE A 1 88 ? -2.109 -18.859 -1.63 1 96.81 88 ILE A N 1
ATOM 666 C CA . ILE A 1 88 ? -2 -19.688 -2.82 1 96.81 88 ILE A CA 1
ATOM 667 C C . ILE A 1 88 ? -0.561 -20.188 -2.977 1 96.81 88 ILE A C 1
ATOM 669 O O . ILE A 1 88 ? -0.293 -21.391 -2.887 1 96.81 88 ILE A O 1
ATOM 673 N N . ILE A 1 89 ? 0.37 -19.297 -3.047 1 91.62 89 ILE A N 1
ATOM 674 C CA . ILE A 1 89 ? 1.745 -19.641 -3.395 1 91.62 89 ILE A CA 1
ATOM 675 C C . ILE A 1 89 ? 2.393 -20.406 -2.242 1 91.62 89 ILE A C 1
ATOM 677 O O . ILE A 1 89 ? 2.941 -21.5 -2.439 1 91.62 89 ILE A O 1
ATOM 681 N N . VAL A 1 90 ? 2.297 -19.906 -1.059 1 88.94 90 VAL A N 1
ATOM 682 C CA . VAL A 1 90 ? 3 -20.484 0.084 1 88.94 90 VAL A CA 1
ATOM 683 C C . VAL A 1 90 ? 2.395 -21.844 0.436 1 88.94 90 VAL A C 1
ATOM 685 O O . VAL A 1 90 ? 3.094 -22.734 0.928 1 88.94 90 VAL A O 1
ATOM 688 N N . HIS A 1 91 ? 1.132 -22 0.072 1 93.12 91 HIS A N 1
ATOM 689 C CA . HIS A 1 91 ? 0.47 -23.266 0.42 1 93.12 91 HIS A CA 1
ATOM 690 C C . HIS A 1 91 ? 0.487 -24.234 -0.752 1 93.12 91 HIS A C 1
ATOM 692 O O . HIS A 1 91 ? -0.082 -25.328 -0.665 1 93.12 91 HIS A O 1
ATOM 698 N N . GLY A 1 92 ? 1.006 -23.828 -1.802 1 91.94 92 GLY A N 1
ATOM 699 C CA . GLY A 1 92 ? 1.144 -24.703 -2.953 1 91.94 92 GLY A CA 1
ATOM 700 C C . GLY A 1 92 ? -0.174 -25 -3.646 1 91.94 92 GLY A C 1
ATOM 701 O O . GLY A 1 92 ? -0.362 -26.078 -4.211 1 91.94 92 GLY A O 1
ATOM 702 N N . ARG A 1 93 ? -1.104 -24.062 -3.51 1 94.75 93 ARG A N 1
ATOM 703 C CA . ARG A 1 93 ? -2.391 -24.203 -4.184 1 94.75 93 ARG A CA 1
ATOM 704 C C . ARG A 1 93 ? -2.299 -23.781 -5.641 1 94.75 93 ARG A C 1
ATOM 706 O O . ARG A 1 93 ? -1.397 -23.016 -6.012 1 94.75 93 ARG A O 1
ATOM 713 N N . SER A 1 94 ? -3.211 -24.328 -6.422 1 94.19 94 SER A N 1
ATOM 714 C CA . SER A 1 94 ? -3.377 -23.828 -7.781 1 94.19 94 SER A CA 1
ATOM 715 C C . SER A 1 94 ? -4.387 -22.688 -7.828 1 94.19 94 SER A C 1
ATOM 717 O O . SER A 1 94 ? -5.516 -22.828 -7.355 1 94.19 94 SER A O 1
ATOM 719 N N . SER A 1 95 ? -3.979 -21.625 -8.453 1 95.94 95 SER A N 1
ATOM 720 C CA . SER A 1 95 ? -4.891 -20.484 -8.562 1 95.94 95 SER A CA 1
ATOM 721 C C . SER A 1 95 ? -6.031 -20.781 -9.523 1 95.94 95 SER A C 1
ATOM 723 O O . SER A 1 95 ? -7.113 -20.203 -9.414 1 95.94 95 SER A O 1
ATOM 725 N N . LYS A 1 96 ? -5.832 -21.688 -10.453 1 96.19 96 LYS A N 1
ATOM 726 C CA . LYS A 1 96 ? -6.824 -22 -11.477 1 96.19 96 LYS A CA 1
ATOM 727 C C . LYS A 1 96 ? -7.918 -22.922 -10.922 1 96.19 96 LYS A C 1
ATOM 729 O O . LYS A 1 96 ? -9.039 -22.922 -11.438 1 96.19 96 LYS A O 1
ATOM 734 N N . SER A 1 97 ? -7.59 -23.625 -9.844 1 97.69 97 SER A N 1
ATOM 735 C CA . SER A 1 97 ? -8.57 -24.562 -9.312 1 97.69 97 SER A CA 1
ATOM 736 C C . SER A 1 97 ? -9.07 -24.109 -7.941 1 97.69 97 SER A C 1
ATOM 738 O O . SER A 1 97 ? -9.922 -24.766 -7.336 1 97.69 97 SER A O 1
ATOM 740 N N . THR A 1 98 ? -8.562 -23.062 -7.402 1 98.31 98 THR A N 1
ATOM 741 C CA . THR A 1 98 ? -9.023 -22.516 -6.125 1 98.31 98 THR A CA 1
ATOM 742 C C . THR A 1 98 ? -10.062 -21.422 -6.344 1 98.31 98 THR A C 1
ATOM 744 O O . THR A 1 98 ? -9.891 -20.547 -7.195 1 98.31 98 THR A O 1
ATOM 747 N N . LYS A 1 99 ? -11.117 -21.516 -5.59 1 98.75 99 LYS A N 1
ATOM 748 C CA . LYS A 1 99 ? -12.156 -20.484 -5.688 1 98.75 99 LYS A CA 1
ATOM 749 C C . LYS A 1 99 ? -11.828 -19.281 -4.797 1 98.75 99 LYS A C 1
ATOM 751 O O . LYS A 1 99 ? -11.25 -19.438 -3.723 1 98.75 99 LYS A O 1
ATOM 756 N N . VAL A 1 100 ? -12.281 -18.094 -5.195 1 98.75 100 VAL A N 1
ATOM 757 C CA . VAL A 1 100 ? -12.086 -16.859 -4.449 1 98.75 100 VAL A CA 1
ATOM 758 C C . VAL A 1 100 ? -12.656 -17.016 -3.043 1 98.75 100 VAL A C 1
ATOM 760 O O . VAL A 1 100 ? -12.031 -16.609 -2.062 1 98.75 100 VAL A O 1
ATOM 763 N N . GLY A 1 101 ? -13.766 -17.656 -2.986 1 98.38 101 GLY A N 1
ATOM 764 C CA . GLY A 1 101 ? -14.422 -17.828 -1.701 1 98.38 101 GLY A CA 1
ATOM 765 C C . GLY A 1 101 ? -13.586 -18.609 -0.703 1 98.38 101 GLY A C 1
ATOM 766 O O . GLY A 1 101 ? -13.789 -18.5 0.508 1 98.38 101 GLY A O 1
ATOM 767 N N . ASP A 1 102 ? -12.664 -19.406 -1.154 1 98.25 102 ASP A N 1
ATOM 768 C CA . ASP A 1 102 ? -11.836 -20.25 -0.298 1 98.25 102 ASP A CA 1
ATOM 769 C C . ASP A 1 102 ? -10.742 -19.438 0.381 1 98.25 102 ASP A C 1
ATOM 771 O O . ASP A 1 102 ? -10.156 -19.891 1.372 1 98.25 102 ASP A O 1
ATOM 775 N N . ILE A 1 103 ? -10.43 -18.188 -0.119 1 98.44 103 ILE A N 1
ATOM 776 C CA . ILE A 1 103 ? -9.242 -17.547 0.42 1 98.44 103 ILE A CA 1
ATOM 777 C C . ILE A 1 103 ? -9.547 -16.094 0.756 1 98.44 103 ILE A C 1
ATOM 779 O O . ILE A 1 103 ? -8.719 -15.398 1.351 1 98.44 103 ILE A O 1
ATOM 783 N N . MET A 1 104 ? -10.727 -15.562 0.379 1 98.56 104 MET A N 1
ATOM 784 C CA . MET A 1 104 ? -11.078 -14.164 0.629 1 98.56 104 MET A CA 1
ATOM 785 C C . MET A 1 104 ? -11.188 -13.891 2.125 1 98.56 104 MET A C 1
ATOM 787 O O . MET A 1 104 ? -11.281 -14.82 2.926 1 98.56 104 MET A O 1
ATOM 791 N N . THR A 1 105 ? -10.977 -12.62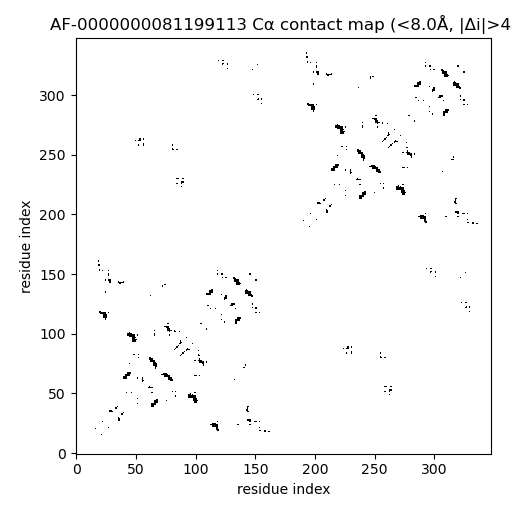5 2.512 1 98.31 105 THR A N 1
ATOM 792 C CA . THR A 1 105 ? -11.406 -12.211 3.844 1 98.31 105 THR A CA 1
ATOM 793 C C . THR A 1 105 ? -12.93 -12.117 3.918 1 98.31 105 THR A C 1
ATOM 795 O O . THR A 1 105 ? -13.547 -11.375 3.152 1 98.31 105 THR A O 1
ATOM 798 N N . GLU A 1 106 ? -13.484 -12.766 4.879 1 97.75 106 GLU A N 1
ATOM 799 C CA . GLU A 1 106 ? -14.938 -12.875 4.949 1 97.75 106 GLU A CA 1
ATOM 800 C C . GLU A 1 106 ? -15.562 -11.594 5.492 1 97.75 106 GLU A C 1
ATOM 802 O O . GLU A 1 106 ? -14.906 -10.836 6.207 1 97.75 106 GLU A O 1
ATOM 807 N N . GLU A 1 107 ? -16.812 -11.469 5.16 1 95.44 107 GLU A N 1
ATOM 808 C CA . GLU A 1 107 ? -17.578 -10.258 5.465 1 95.44 107 GLU A CA 1
ATOM 809 C C . GLU A 1 107 ? -17.484 -9.914 6.949 1 95.44 107 GLU A C 1
ATOM 811 O O . GLU A 1 107 ? -17.312 -8.75 7.312 1 95.44 107 GLU A O 1
ATOM 816 N N . ASN A 1 108 ? -17.578 -10.875 7.828 1 95.88 108 ASN A N 1
ATOM 817 C CA . ASN A 1 108 ? -17.656 -10.641 9.266 1 95.88 108 ASN A CA 1
ATOM 818 C C . ASN A 1 108 ? -16.312 -10.211 9.844 1 95.88 108 ASN A C 1
ATOM 820 O O . ASN A 1 108 ? -16.219 -9.797 11 1 95.88 108 ASN A O 1
ATOM 824 N N . LYS A 1 109 ? -15.273 -10.25 9.055 1 97.69 109 LYS A N 1
ATOM 825 C CA . LYS A 1 109 ? -13.93 -9.875 9.5 1 97.69 109 LYS A CA 1
ATOM 826 C C . LYS A 1 109 ? -13.484 -8.562 8.867 1 97.69 109 LYS A C 1
ATOM 828 O O . LYS A 1 109 ? -12.375 -8.094 9.117 1 97.69 109 LYS A O 1
ATOM 833 N N . LEU A 1 110 ? -14.32 -7.996 8.102 1 97.5 110 LEU A N 1
ATOM 834 C CA . LEU A 1 110 ? -13.93 -6.789 7.375 1 97.5 110 LEU A CA 1
ATOM 835 C C . LEU A 1 110 ? -13.938 -5.578 8.297 1 97.5 110 LEU A C 1
ATOM 837 O O . LEU A 1 110 ? -14.836 -5.426 9.133 1 97.5 110 LEU A O 1
ATOM 841 N N . ILE A 1 111 ? -12.914 -4.801 8.211 1 98.12 111 ILE A N 1
ATOM 842 C CA . ILE A 1 111 ? -12.906 -3.447 8.758 1 98.12 111 ILE A CA 1
ATOM 843 C C . ILE A 1 111 ? -13.516 -2.479 7.742 1 98.12 111 ILE A C 1
ATOM 845 O O . ILE A 1 111 ? -13.172 -2.516 6.559 1 98.12 111 ILE A O 1
ATOM 849 N N . THR A 1 112 ? -14.445 -1.668 8.188 1 97.69 112 THR A N 1
ATOM 850 C CA . THR A 1 112 ? -15.125 -0.747 7.285 1 97.69 112 THR A CA 1
ATOM 851 C C . THR A 1 112 ? -15.07 0.679 7.824 1 97.69 112 THR A C 1
ATOM 853 O O . THR A 1 112 ? -14.719 0.896 8.984 1 97.69 112 THR A O 1
ATOM 856 N N . VAL A 1 113 ? -15.391 1.606 6.953 1 98.44 113 VAL A N 1
ATOM 857 C CA . VAL A 1 113 ? -15.555 3.006 7.336 1 98.44 113 VAL A CA 1
ATOM 858 C C . VAL A 1 113 ? -16.844 3.557 6.738 1 98.44 113 VAL A C 1
ATOM 860 O O . VAL A 1 113 ? -17.5 2.896 5.922 1 98.44 113 VAL A O 1
ATOM 863 N N . THR A 1 114 ? -17.219 4.754 7.195 1 98.12 114 THR A N 1
ATOM 864 C CA . THR A 1 114 ? -18.344 5.48 6.641 1 98.12 114 THR A CA 1
ATOM 865 C C . THR A 1 114 ? -17.875 6.691 5.836 1 98.12 114 THR A C 1
ATOM 867 O O . THR A 1 114 ? -16.703 7.066 5.902 1 98.12 114 THR A O 1
ATOM 870 N N . PRO A 1 115 ? -18.75 7.266 5.035 1 96.94 115 PRO A N 1
ATOM 871 C CA . PRO A 1 115 ? -18.359 8.453 4.277 1 96.94 115 PRO A CA 1
ATOM 872 C C . PRO A 1 115 ? -17.875 9.594 5.172 1 96.94 115 PRO A C 1
ATOM 874 O O . PRO A 1 115 ? -17.062 10.414 4.754 1 96.94 115 PRO A O 1
ATOM 877 N N . GLU A 1 116 ? -18.297 9.633 6.426 1 97.88 116 GLU A N 1
ATOM 878 C CA . GLU A 1 116 ? -17.969 10.734 7.324 1 97.88 116 GLU A CA 1
ATOM 879 C C . GLU A 1 116 ? -16.641 10.5 8.039 1 97.88 116 GLU A C 1
ATOM 881 O O . GLU A 1 116 ? -16.094 11.414 8.656 1 97.88 116 GLU A O 1
ATOM 886 N N . THR A 1 117 ? -16.203 9.266 7.949 1 98.31 117 THR A N 1
ATOM 887 C CA . THR A 1 117 ? -14.938 8.953 8.602 1 98.31 117 THR A CA 1
ATOM 888 C C . THR A 1 117 ? -13.82 9.867 8.078 1 98.31 117 THR A C 1
ATOM 890 O O . THR A 1 117 ? -13.734 10.117 6.875 1 98.31 117 THR A O 1
ATOM 893 N N . LYS A 1 118 ? -12.953 10.383 8.984 1 97.81 118 LYS A N 1
ATOM 894 C CA . LYS A 1 118 ? -11.812 11.188 8.578 1 97.81 118 LYS A CA 1
ATOM 895 C C . LYS A 1 118 ? -10.719 10.32 7.965 1 97.81 118 LYS A C 1
ATOM 897 O O . LYS A 1 118 ? -10.5 9.188 8.398 1 97.81 118 LYS A O 1
ATOM 902 N N . VAL A 1 119 ? -10.047 10.891 7.031 1 97.94 119 VAL A N 1
ATOM 903 C CA . VAL A 1 119 ? -8.977 10.195 6.332 1 97.94 119 VAL A CA 1
ATOM 904 C C . VAL A 1 119 ? -7.926 9.719 7.336 1 97.94 119 VAL A C 1
ATOM 906 O O . VAL A 1 119 ? -7.414 8.602 7.23 1 97.94 119 VAL A O 1
ATOM 909 N N . LEU A 1 120 ? -7.656 10.516 8.281 1 97.44 120 LEU A N 1
ATOM 910 C CA . LEU A 1 120 ? -6.668 10.156 9.289 1 97.44 120 LEU A CA 1
ATOM 911 C C . LEU A 1 120 ? -7.09 8.898 10.047 1 97.44 120 LEU A C 1
ATOM 913 O O . LEU A 1 120 ? -6.254 8.062 10.375 1 97.44 120 LEU A O 1
ATOM 917 N N . GLN A 1 121 ? -8.359 8.797 10.344 1 98.12 121 GLN A N 1
ATOM 918 C CA . GLN A 1 121 ? -8.859 7.598 11.016 1 98.12 121 GLN A CA 1
ATOM 919 C C . GLN A 1 121 ? -8.703 6.367 10.125 1 98.12 121 GLN A C 1
ATOM 921 O O . GLN A 1 121 ? -8.375 5.281 10.617 1 98.12 121 GLN A O 1
ATOM 926 N N . ALA A 1 122 ? -8.961 6.523 8.875 1 98.56 122 ALA A N 1
ATOM 927 C CA . ALA A 1 122 ? -8.75 5.422 7.945 1 98.56 122 ALA A CA 1
ATOM 928 C C . ALA A 1 122 ? -7.281 4.996 7.93 1 98.56 122 ALA A C 1
ATOM 930 O O . ALA A 1 122 ? -6.977 3.801 7.934 1 98.56 122 ALA A O 1
ATOM 931 N N . MET A 1 123 ? -6.398 5.988 7.934 1 98.56 123 MET A N 1
ATOM 932 C CA . MET A 1 123 ? -4.965 5.703 7.98 1 98.56 123 MET A CA 1
ATOM 933 C C . MET A 1 123 ? -4.605 4.938 9.25 1 98.56 123 MET A C 1
ATOM 935 O O . MET A 1 123 ? -3.814 3.994 9.211 1 98.56 123 MET A O 1
ATOM 939 N N . GLN A 1 124 ? -5.199 5.32 10.305 1 98.44 124 GLN A N 1
ATOM 940 C CA . GLN A 1 124 ? -4.961 4.633 11.57 1 98.44 124 GLN A CA 1
ATOM 941 C C . GLN A 1 124 ? -5.43 3.184 11.5 1 98.44 124 GLN A C 1
ATOM 943 O O . GLN A 1 124 ? -4.73 2.277 11.961 1 98.44 124 GLN A O 1
ATOM 948 N N . LEU A 1 125 ? -6.578 2.951 10.984 1 98.75 125 LEU A N 1
ATOM 949 C CA . LEU A 1 125 ? -7.109 1.601 10.836 1 98.75 125 LEU A CA 1
ATOM 950 C C . LEU A 1 125 ? -6.195 0.751 9.953 1 98.75 125 LEU A C 1
ATOM 952 O O . LEU A 1 125 ? -5.949 -0.419 10.258 1 98.75 125 LEU A O 1
ATOM 956 N N . MET A 1 126 ? -5.691 1.369 8.859 1 98.56 126 MET A N 1
ATOM 957 C CA . MET A 1 126 ? -4.793 0.653 7.957 1 98.56 126 MET A CA 1
ATOM 958 C C . MET A 1 126 ? -3.5 0.271 8.672 1 98.56 126 MET A C 1
ATOM 960 O O . MET A 1 126 ? -2.996 -0.84 8.5 1 98.56 126 MET A O 1
ATOM 964 N N . THR A 1 127 ? -3.016 1.144 9.445 1 97.69 127 THR A N 1
ATOM 965 C CA . THR A 1 127 ? -1.783 0.901 10.188 1 97.69 127 THR A CA 1
ATOM 966 C C . THR A 1 127 ? -1.998 -0.163 11.258 1 97.69 127 THR A C 1
ATOM 968 O O . THR A 1 127 ? -1.259 -1.148 11.32 1 97.69 127 THR A O 1
ATOM 971 N N . ASP A 1 128 ? -3.047 -0.032 12.039 1 97.62 128 ASP A N 1
ATOM 972 C CA . ASP A 1 128 ? -3.295 -0.883 13.203 1 97.62 128 ASP A CA 1
ATOM 973 C C . ASP A 1 128 ? -3.623 -2.312 12.773 1 97.62 128 ASP A C 1
ATOM 975 O O . ASP A 1 128 ? -3.252 -3.271 13.453 1 97.62 128 ASP A O 1
ATOM 979 N N . ASN A 1 129 ? -4.262 -2.412 11.656 1 97.56 129 ASN A N 1
ATOM 980 C CA . ASN A 1 129 ? -4.738 -3.729 11.242 1 97.56 129 ASN A CA 1
ATOM 981 C C . ASN A 1 129 ? -3.912 -4.289 10.086 1 97.56 129 ASN A C 1
ATOM 983 O O . ASN A 1 129 ? -4.172 -5.391 9.609 1 97.56 129 ASN A O 1
ATOM 987 N N . ARG A 1 130 ? -2.975 -3.527 9.586 1 95.69 130 ARG A N 1
ATOM 988 C CA . ARG A 1 130 ? -2.082 -3.918 8.5 1 95.69 130 ARG A CA 1
ATOM 989 C C . ARG A 1 130 ? -2.871 -4.301 7.25 1 95.69 130 ARG A C 1
ATOM 991 O O . ARG A 1 130 ? -2.662 -5.375 6.684 1 95.69 130 ARG A O 1
ATOM 998 N N . ILE A 1 131 ? -3.779 -3.398 6.926 1 97.31 131 ILE A N 1
ATOM 999 C CA . ILE A 1 131 ? -4.59 -3.58 5.727 1 97.31 131 ILE A CA 1
ATOM 1000 C C . ILE A 1 131 ? -4.402 -2.387 4.789 1 97.31 131 ILE A C 1
ATOM 1002 O O . ILE A 1 131 ? -3.988 -1.31 5.227 1 97.31 131 ILE A O 1
ATOM 1006 N N . ARG A 1 132 ? -4.734 -2.605 3.49 1 97.31 132 ARG A N 1
ATOM 1007 C CA . ARG A 1 132 ? -4.5 -1.543 2.516 1 97.31 132 ARG A CA 1
ATOM 1008 C C . ARG A 1 132 ? -5.797 -1.131 1.833 1 97.31 132 ARG A C 1
ATOM 1010 O O . ARG A 1 132 ? -5.812 -0.202 1.022 1 97.31 132 ARG A O 1
ATOM 1017 N N . HIS A 1 133 ? -6.867 -1.849 2.096 1 97.06 133 HIS A N 1
ATOM 1018 C CA . HIS A 1 133 ? -8.156 -1.578 1.47 1 97.06 133 HIS A CA 1
ATOM 1019 C C . HIS A 1 133 ? -9.289 -1.647 2.488 1 97.06 133 HIS A C 1
ATOM 1021 O O . HIS A 1 133 ? -9.359 -2.59 3.281 1 97.06 133 HIS A O 1
ATOM 1027 N N . ILE A 1 134 ? -10.117 -0.617 2.434 1 97.44 134 ILE A N 1
ATOM 1028 C CA . ILE A 1 134 ? -11.234 -0.557 3.369 1 97.44 134 ILE A CA 1
ATOM 1029 C C . ILE A 1 134 ? -12.523 -0.257 2.611 1 97.44 134 ILE A C 1
ATOM 1031 O O . ILE A 1 134 ? -12.641 0.78 1.954 1 97.44 134 ILE A O 1
ATOM 1035 N N . PRO A 1 135 ? -13.531 -1.185 2.682 1 95.5 135 PRO A N 1
ATOM 1036 C CA . PRO A 1 135 ? -14.844 -0.859 2.113 1 95.5 135 PRO A CA 1
ATOM 1037 C C . PRO A 1 135 ? -15.516 0.319 2.814 1 95.5 135 PRO A C 1
ATOM 1039 O O . PRO A 1 135 ? -15.359 0.488 4.027 1 95.5 135 PRO A O 1
ATOM 1042 N N . VAL A 1 136 ? -16.219 1.104 2.041 1 95.5 136 VAL A N 1
ATOM 1043 C CA . VAL A 1 136 ? -17 2.221 2.568 1 95.5 136 VAL A CA 1
ATOM 1044 C C . VAL A 1 136 ? -18.484 1.851 2.596 1 95.5 136 VAL A C 1
ATOM 1046 O O . VAL A 1 136 ? -19.078 1.561 1.555 1 95.5 136 VAL A O 1
ATOM 1049 N N . ILE A 1 137 ? -19.016 1.852 3.807 1 93.44 137 ILE A N 1
ATOM 1050 C CA . ILE A 1 137 ? -20.391 1.438 4.004 1 93.44 137 ILE A CA 1
ATOM 1051 C C . ILE A 1 137 ? -21.234 2.641 4.426 1 93.44 137 ILE A C 1
ATOM 1053 O O . ILE A 1 137 ? -20.844 3.402 5.309 1 93.44 137 ILE A O 1
ATOM 1057 N N . ASN A 1 138 ? -22.328 2.852 3.684 1 92.75 138 ASN A N 1
ATOM 1058 C CA . ASN A 1 138 ? -23.328 3.84 4.051 1 92.75 138 ASN A CA 1
ATOM 1059 C C . ASN A 1 138 ? -24.703 3.197 4.254 1 92.75 138 ASN A C 1
ATOM 1061 O O . ASN A 1 138 ? -25.281 2.66 3.311 1 92.75 138 ASN A O 1
ATOM 106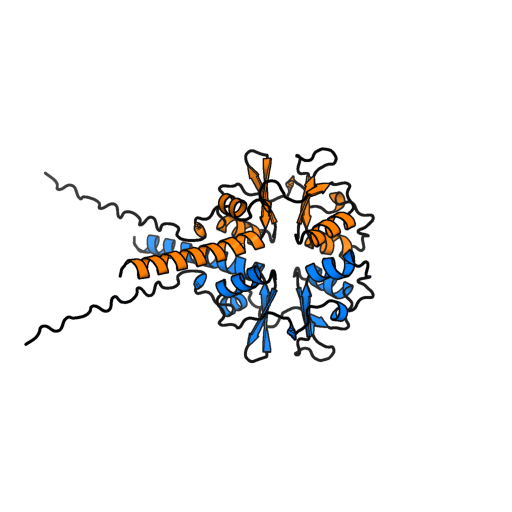5 N N . GLU A 1 139 ? -25.297 3.287 5.449 1 90.31 139 GLU A N 1
ATOM 1066 C CA . GLU A 1 139 ? -26.594 2.717 5.766 1 90.31 139 GLU A CA 1
ATOM 1067 C C . GLU A 1 139 ? -26.703 1.269 5.293 1 90.31 139 GLU A C 1
ATOM 1069 O O . GLU A 1 139 ? -27.641 0.905 4.578 1 90.31 139 GLU A O 1
ATOM 1074 N N . LYS A 1 140 ? -25.719 0.438 5.516 1 86.69 140 LYS A N 1
ATOM 1075 C CA . LYS A 1 140 ? -25.656 -1.005 5.305 1 86.69 140 LYS A CA 1
ATOM 1076 C C . LYS A 1 140 ? -25.359 -1.335 3.842 1 86.69 140 LYS A C 1
ATOM 1078 O O . LYS A 1 140 ? -25.391 -2.502 3.447 1 86.69 140 LYS A O 1
ATOM 1083 N N . GLU A 1 141 ? -25.078 -0.301 3.082 1 87.75 141 GLU A N 1
ATOM 1084 C CA . GLU A 1 141 ? -24.75 -0.516 1.679 1 87.75 141 GLU A CA 1
ATOM 1085 C C . GLU A 1 141 ? -23.297 -0.112 1.388 1 87.75 141 GLU A C 1
ATOM 1087 O O . GLU A 1 141 ? -22.828 0.925 1.861 1 87.75 141 GLU A O 1
ATOM 1092 N N . MET A 1 142 ? -22.703 -0.923 0.603 1 88.56 142 MET A N 1
ATOM 1093 C CA . MET A 1 142 ? -21.359 -0.566 0.152 1 88.56 142 MET A CA 1
ATOM 1094 C C . MET A 1 142 ? -21.422 0.499 -0.938 1 88.56 142 MET A C 1
ATOM 1096 O O . MET A 1 142 ? -22.125 0.333 -1.938 1 88.56 142 MET A O 1
ATOM 1100 N N . ILE A 1 143 ? -20.641 1.595 -0.69 1 89.31 143 ILE A N 1
ATOM 1101 C CA . ILE A 1 143 ? -20.719 2.676 -1.667 1 89.31 143 ILE A CA 1
ATOM 1102 C C . ILE A 1 143 ? -19.359 2.902 -2.303 1 89.31 143 ILE A C 1
ATOM 1104 O O . ILE A 1 143 ? -19.203 3.742 -3.193 1 89.31 143 ILE A O 1
ATOM 1108 N N . GLY A 1 144 ? -18.359 2.17 -1.814 1 90.56 144 GLY A N 1
ATOM 1109 C CA . GLY A 1 144 ? -17.047 2.316 -2.406 1 90.56 144 GLY A CA 1
ATOM 1110 C C . GLY A 1 144 ? -15.953 1.601 -1.627 1 90.56 144 GLY A C 1
ATOM 1111 O O . GLY A 1 144 ? -16.25 0.863 -0.683 1 90.56 144 GLY A O 1
ATOM 1112 N N . MET A 1 145 ? -14.758 1.77 -2.107 1 93.75 145 MET A N 1
ATOM 1113 C CA . MET A 1 145 ? -13.547 1.245 -1.482 1 93.75 145 MET A CA 1
ATOM 1114 C C . MET A 1 145 ? -12.445 2.303 -1.452 1 93.75 145 MET A C 1
ATOM 1116 O O . MET A 1 145 ? -12.25 3.029 -2.428 1 93.75 145 MET A O 1
ATOM 1120 N N . VAL A 1 146 ? -11.828 2.41 -0.304 1 95.75 146 VAL A N 1
ATOM 1121 C CA . VAL A 1 146 ? -10.703 3.326 -0.201 1 95.75 146 VAL A CA 1
ATOM 1122 C C . VAL A 1 146 ? -9.414 2.539 0.057 1 95.75 146 VAL A C 1
ATOM 1124 O O . VAL A 1 146 ? -9.391 1.637 0.897 1 95.75 146 VAL A O 1
ATOM 1127 N N . SER A 1 147 ? -8.406 2.814 -0.725 1 96.44 147 SER A N 1
ATOM 1128 C CA . SER A 1 147 ? -7.113 2.148 -0.572 1 96.44 147 SER A CA 1
ATOM 1129 C C . SER A 1 147 ? -6.098 3.059 0.109 1 96.44 147 SER A C 1
ATOM 1131 O O . SER A 1 147 ? -6.355 4.246 0.306 1 96.44 147 SER A O 1
ATOM 1133 N N . ILE A 1 148 ? -4.977 2.459 0.455 1 97.94 148 ILE A N 1
ATOM 1134 C CA . ILE A 1 148 ? -3.887 3.215 1.062 1 97.94 148 ILE A CA 1
ATOM 1135 C C . ILE A 1 148 ? -3.334 4.223 0.055 1 97.94 148 ILE A C 1
ATOM 1137 O O . ILE A 1 148 ? -2.918 5.32 0.43 1 97.94 148 ILE A O 1
ATOM 1141 N N . GLY A 1 149 ? -3.367 3.867 -1.285 1 96.88 149 GLY A N 1
ATOM 1142 C CA . GLY A 1 149 ? -3.004 4.836 -2.305 1 96.88 149 GLY A CA 1
ATOM 1143 C C . GLY A 1 149 ? -3.92 6.047 -2.334 1 96.88 149 GLY A C 1
ATOM 1144 O O . GLY A 1 149 ? -3.465 7.172 -2.541 1 96.88 149 GLY A O 1
ATOM 1145 N N . ASP A 1 150 ? -5.164 5.832 -2.066 1 95.69 150 ASP A N 1
ATOM 1146 C CA . ASP A 1 150 ? -6.145 6.914 -2.068 1 95.69 150 ASP A CA 1
ATOM 1147 C C . ASP A 1 150 ? -5.883 7.895 -0.927 1 95.69 150 ASP A C 1
ATOM 1149 O O . ASP A 1 150 ? -5.965 9.109 -1.113 1 95.69 150 ASP A O 1
ATOM 1153 N N . VAL A 1 151 ? -5.602 7.332 0.28 1 97.25 151 VAL A N 1
ATOM 1154 C CA . VAL A 1 151 ? -5.457 8.234 1.42 1 97.25 151 VAL A CA 1
ATOM 1155 C C . VAL A 1 151 ? -4.133 8.984 1.319 1 97.25 151 VAL A C 1
ATOM 1157 O O . VAL A 1 151 ? -4.039 10.148 1.718 1 97.25 151 VAL A O 1
ATOM 1160 N N . VAL A 1 152 ? -3.123 8.344 0.754 1 98 152 VAL A N 1
ATOM 1161 C CA . VAL A 1 152 ? -1.858 9.031 0.522 1 98 152 VAL A CA 1
ATOM 1162 C C . VAL A 1 152 ? -2.059 10.148 -0.5 1 98 152 VAL A C 1
ATOM 1164 O O . VAL A 1 152 ? -1.587 11.273 -0.303 1 98 152 VAL A O 1
ATOM 1167 N N . ARG A 1 153 ? -2.76 9.867 -1.507 1 97.12 153 ARG A N 1
ATOM 1168 C CA . ARG A 1 153 ? -3.066 10.883 -2.51 1 97.12 153 ARG A CA 1
ATOM 1169 C C . ARG A 1 153 ? -3.828 12.047 -1.891 1 97.12 153 ARG A C 1
ATOM 1171 O O . ARG A 1 153 ? -3.586 13.211 -2.236 1 97.12 153 ARG A O 1
ATOM 1178 N N . ALA A 1 154 ? -4.734 11.75 -1.04 1 96 154 ALA A N 1
ATOM 1179 C CA . ALA A 1 154 ? -5.512 12.789 -0.379 1 96 154 ALA A CA 1
ATOM 1180 C C . ALA A 1 154 ? -4.605 13.727 0.419 1 96 154 ALA A C 1
ATOM 1182 O O . ALA A 1 154 ? -4.781 14.945 0.39 1 96 154 ALA A O 1
ATOM 1183 N N . VAL A 1 155 ? -3.646 13.133 1.107 1 95.62 155 VAL A N 1
ATOM 1184 C CA . VAL A 1 155 ? -2.715 13.922 1.901 1 95.62 155 VAL A CA 1
ATOM 1185 C C . VAL A 1 155 ? -1.902 14.836 0.985 1 95.62 155 VAL A C 1
ATOM 1187 O O . VAL A 1 155 ? -1.771 16.031 1.25 1 95.62 155 VAL A O 1
ATOM 1190 N N . VAL A 1 156 ? -1.411 14.305 -0.077 1 96.44 156 VAL A N 1
ATOM 1191 C CA . VAL A 1 156 ? -0.585 15.047 -1.023 1 96.44 156 VAL A CA 1
ATOM 1192 C C . VAL A 1 156 ? -1.409 16.156 -1.662 1 96.44 156 VAL A C 1
ATOM 1194 O O . VAL A 1 156 ? -0.954 17.312 -1.748 1 96.44 156 VAL A O 1
ATOM 1197 N N . SER A 1 157 ? -2.588 15.828 -2.057 1 95.19 157 SER A N 1
ATOM 1198 C CA . SER A 1 157 ? -3.457 16.797 -2.723 1 95.19 157 SER A CA 1
ATOM 1199 C C . SER A 1 157 ? -3.836 17.938 -1.788 1 95.19 157 SER A C 1
ATOM 1201 O O . SER A 1 157 ? -3.859 19.094 -2.197 1 95.19 157 SER A O 1
ATOM 1203 N N . GLU A 1 158 ? -4.098 17.609 -0.563 1 92.25 158 GLU A N 1
ATOM 1204 C CA . GLU A 1 158 ? -4.465 18.641 0.406 1 92.25 158 GLU A CA 1
ATOM 1205 C C . GLU A 1 158 ? -3.295 19.578 0.685 1 92.25 158 GLU A C 1
ATOM 1207 O O . GLU A 1 158 ? -3.49 20.781 0.868 1 92.25 158 GLU A O 1
ATOM 1212 N N . HIS A 1 159 ? -2.172 19.016 0.767 1 90.5 159 HIS A N 1
ATOM 1213 C CA . HIS A 1 159 ? -0.999 19.859 0.974 1 90.5 159 HIS A CA 1
ATOM 1214 C C . HIS A 1 159 ? -0.802 20.812 -0.192 1 90.5 159 HIS A C 1
ATOM 1216 O O . HIS A 1 159 ? -0.53 22 0.016 1 90.5 159 HIS A O 1
ATOM 1222 N N . ARG A 1 160 ? -0.94 20.359 -1.359 1 90.62 160 ARG A N 1
ATOM 1223 C CA . ARG A 1 160 ? -0.81 21.203 -2.545 1 90.62 160 ARG A CA 1
ATOM 1224 C C . ARG A 1 160 ? -1.863 22.312 -2.555 1 90.62 160 ARG A C 1
ATOM 1226 O O . ARG A 1 160 ? -1.563 23.453 -2.887 1 90.62 160 ARG A O 1
ATOM 1233 N N . ALA A 1 161 ? -3.025 21.969 -2.211 1 90.25 161 ALA A N 1
ATOM 1234 C CA . ALA A 1 161 ? -4.105 22.938 -2.145 1 90.25 161 ALA A CA 1
ATOM 1235 C C . ALA A 1 161 ? -3.793 24.031 -1.118 1 90.25 161 ALA A C 1
ATOM 1237 O O . ALA A 1 161 ? -4.066 25.203 -1.351 1 90.25 161 ALA A O 1
ATOM 1238 N N . GLU A 1 162 ? -3.275 23.562 -0.017 1 87 162 GLU A N 1
ATOM 1239 C CA . GLU A 1 162 ? -2.904 24.516 1.025 1 87 162 GLU A CA 1
ATOM 1240 C C . GLU A 1 162 ? -1.816 25.469 0.54 1 87 162 GLU A C 1
ATOM 1242 O O . GLU A 1 162 ? -1.878 26.672 0.801 1 87 162 GLU A O 1
ATOM 1247 N N . LEU A 1 163 ? -0.877 24.984 -0.135 1 86.38 163 LEU A N 1
ATOM 1248 C CA . LEU A 1 163 ? 0.195 25.828 -0.664 1 86.38 163 LEU A CA 1
ATOM 1249 C C . LEU A 1 163 ? -0.343 26.812 -1.69 1 86.38 163 LEU A C 1
ATOM 1251 O O . LEU A 1 163 ? 0.075 27.969 -1.719 1 86.38 163 LEU A O 1
ATOM 1255 N N . ASP A 1 164 ? -1.214 26.328 -2.461 1 90.19 164 ASP A N 1
ATOM 1256 C CA . ASP A 1 164 ? -1.833 27.188 -3.457 1 90.19 164 ASP A CA 1
ATOM 1257 C C . ASP A 1 164 ? -2.605 28.328 -2.793 1 90.19 164 ASP A C 1
ATOM 1259 O O . ASP A 1 164 ? -2.541 29.469 -3.242 1 90.19 164 ASP A O 1
ATOM 1263 N N . ARG A 1 165 ? -3.27 28.031 -1.752 1 87.19 165 ARG A N 1
ATOM 1264 C CA . ARG A 1 165 ? -4.027 29.031 -1.014 1 87.19 165 ARG A CA 1
ATOM 1265 C C . ARG A 1 165 ? -3.098 30.062 -0.375 1 87.19 165 ARG A C 1
ATOM 1267 O O . ARG A 1 165 ? -3.363 31.266 -0.427 1 87.19 165 ARG A O 1
ATOM 1274 N N . LEU A 1 166 ? -2.061 29.531 0.191 1 85.44 166 LEU A N 1
ATOM 1275 C CA . LEU A 1 166 ? -1.1 30.406 0.84 1 85.44 166 LEU A CA 1
ATOM 1276 C C . LEU A 1 166 ? -0.431 31.328 -0.177 1 85.44 166 LEU A C 1
ATOM 1278 O O . LEU A 1 166 ? -0.263 32.531 0.075 1 85.44 166 LEU A O 1
ATOM 1282 N N . ASN A 1 167 ? -0.181 30.75 -1.304 1 88.69 167 ASN A N 1
ATOM 1283 C CA . ASN A 1 167 ? 0.438 31.547 -2.365 1 88.69 167 ASN A CA 1
ATOM 1284 C C . ASN A 1 167 ? -0.527 32.594 -2.932 1 88.69 167 ASN A C 1
ATOM 1286 O O . ASN A 1 167 ? -0.13 33.719 -3.225 1 88.69 167 ASN A O 1
ATOM 1290 N N . ALA A 1 168 ? -1.721 32.219 -3.068 1 87.88 168 ALA A N 1
ATOM 1291 C CA . ALA A 1 168 ? -2.74 33.156 -3.557 1 87.88 168 ALA A CA 1
ATOM 1292 C C . ALA A 1 168 ? -2.943 34.312 -2.578 1 87.88 168 ALA A C 1
ATOM 1294 O O . ALA A 1 168 ? -3.131 35.438 -2.992 1 87.88 168 ALA A O 1
ATOM 1295 N N . TYR A 1 169 ? -2.92 34.031 -1.425 1 85.81 169 TYR A N 1
ATOM 1296 C CA . TYR A 1 169 ? -3.066 35.062 -0.38 1 85.81 169 TYR A CA 1
ATOM 1297 C C . TYR A 1 169 ? -1.906 36.031 -0.409 1 85.81 169 TYR A C 1
ATOM 1299 O O . TYR A 1 169 ? -2.109 37.25 -0.278 1 85.81 169 TYR A O 1
ATOM 1307 N N . ILE A 1 170 ? -0.776 35.438 -0.605 1 82.62 170 ILE A N 1
ATOM 1308 C CA . ILE A 1 170 ? 0.425 36.281 -0.623 1 82.62 170 ILE A CA 1
ATOM 1309 C C . ILE A 1 170 ? 0.428 37.156 -1.871 1 82.62 170 ILE A C 1
ATOM 1311 O O . ILE A 1 170 ? 0.762 38.344 -1.803 1 82.62 170 ILE A O 1
ATOM 1315 N N . GLN A 1 171 ? -0.035 36.594 -2.873 1 83.94 171 GLN A N 1
ATOM 1316 C CA . GLN A 1 171 ? -0.062 37.344 -4.117 1 83.94 171 GLN A CA 1
ATOM 1317 C C . GLN A 1 171 ? -1.211 38.375 -4.125 1 83.94 171 GLN A C 1
ATOM 1319 O O . GLN A 1 171 ? -1.152 39.375 -4.82 1 83.94 171 GLN A O 1
ATOM 1324 N N . GLY A 1 172 ? -2.35 38 -3.578 1 74.25 172 GLY A N 1
ATOM 1325 C CA . GLY A 1 172 ? -3.463 38.906 -3.508 1 74.25 172 GLY A CA 1
ATOM 1326 C C . GLY A 1 172 ? -3.246 40.031 -2.496 1 74.25 172 GLY A C 1
ATOM 1327 O O . GLY A 1 172 ? -4.004 41 -2.459 1 74.25 172 GLY A O 1
ATOM 1328 N N . GLY A 1 173 ? -2.467 39.844 -1.476 1 63.06 173 GLY A N 1
ATOM 1329 C CA . GLY A 1 173 ? -2.154 40.906 -0.521 1 63.06 173 GLY A CA 1
ATOM 1330 C C . GLY A 1 173 ? -1.319 42.031 -1.117 1 63.06 173 GLY A C 1
ATOM 1331 O O . GLY A 1 173 ? -1.018 43 -0.441 1 63.06 173 GLY A O 1
ATOM 1332 N N . TYR A 1 174 ? -0.642 41.844 -2.268 1 50.75 174 TYR A N 1
ATOM 1333 C CA . TYR A 1 174 ? -0.07 43 -2.9 1 50.75 174 TYR A CA 1
ATOM 1334 C C . TYR A 1 174 ? -1.019 43.594 -3.949 1 50.75 174 TYR A C 1
ATOM 1336 O O . TYR A 1 174 ? -1.785 42.844 -4.566 1 50.75 174 TYR A O 1
ATOM 1344 N N . MET B 1 1 ? 16.078 65.375 9.578 1 31.02 1 MET B N 1
ATOM 1345 C CA . MET B 1 1 ? 16.406 64 9.945 1 31.02 1 MET B CA 1
ATOM 1346 C C . MET B 1 1 ? 15.211 63.094 9.719 1 31.02 1 MET B C 1
ATOM 1348 O O . MET B 1 1 ? 14.125 63.344 10.258 1 31.02 1 MET B O 1
ATOM 1352 N N . ARG B 1 2 ? 15.102 62.5 8.508 1 44.44 2 ARG B N 1
ATOM 1353 C CA . ARG B 1 2 ? 14.023 61.656 7.984 1 44.44 2 ARG B CA 1
ATOM 1354 C C . ARG B 1 2 ? 13.805 60.438 8.867 1 44.44 2 ARG B C 1
ATOM 1356 O O . ARG B 1 2 ? 14.75 59.719 9.195 1 44.44 2 ARG B O 1
ATOM 1363 N N . PRO B 1 3 ? 12.641 60.406 9.594 1 40.5 3 PRO B N 1
ATOM 1364 C CA . PRO B 1 3 ? 12.43 59.219 10.43 1 40.5 3 PRO B CA 1
ATOM 1365 C C . PRO B 1 3 ? 12.523 57.906 9.648 1 40.5 3 PRO B C 1
ATOM 1367 O O . PRO B 1 3 ? 12.18 57.875 8.461 1 40.5 3 PRO B O 1
ATOM 1370 N N . ALA B 1 4 ? 13.602 57.094 9.93 1 41.47 4 ALA B N 1
ATOM 1371 C CA . ALA B 1 4 ? 13.797 55.75 9.438 1 41.47 4 ALA B CA 1
ATOM 1372 C C . ALA B 1 4 ? 12.523 54.906 9.602 1 41.47 4 ALA B C 1
ATOM 1374 O O . ALA B 1 4 ? 11.969 54.844 10.695 1 41.47 4 ALA B O 1
ATOM 1375 N N . MET B 1 5 ? 11.711 54.812 8.57 1 30.72 5 MET B N 1
ATOM 1376 C CA . MET B 1 5 ? 10.586 53.875 8.508 1 30.72 5 MET B CA 1
ATOM 1377 C C . MET B 1 5 ? 11.016 52.469 8.922 1 30.72 5 MET B C 1
ATOM 1379 O O . MET B 1 5 ? 11.945 51.906 8.328 1 30.72 5 MET B O 1
ATOM 1383 N N . PHE B 1 6 ? 11.086 52.094 10.172 1 28.92 6 PHE B N 1
ATOM 1384 C CA . PHE B 1 6 ? 11.297 50.719 10.609 1 28.92 6 PHE B CA 1
ATOM 1385 C C . PHE B 1 6 ? 10.375 49.75 9.867 1 28.92 6 PHE B C 1
ATOM 1387 O O . PHE B 1 6 ? 9.148 49.875 9.969 1 28.92 6 PHE B O 1
ATOM 1394 N N . SER B 1 7 ? 10.711 49.406 8.641 1 29.95 7 SER B N 1
ATOM 1395 C CA . SER B 1 7 ? 10.039 48.281 7.996 1 29.95 7 SER B CA 1
ATOM 1396 C C . SER B 1 7 ? 9.938 47.094 8.93 1 29.95 7 SER B C 1
ATOM 1398 O O . SER B 1 7 ? 10.945 46.594 9.422 1 29.95 7 SER B O 1
ATOM 1400 N N . ARG B 1 8 ? 8.992 47.062 9.852 1 31.67 8 ARG B N 1
ATOM 1401 C CA . ARG B 1 8 ? 8.719 45.844 10.578 1 31.67 8 ARG B CA 1
ATOM 1402 C C . ARG B 1 8 ? 8.734 44.625 9.633 1 31.67 8 ARG B C 1
ATOM 1404 O O . ARG B 1 8 ? 7.961 44.594 8.68 1 31.67 8 ARG B O 1
ATOM 1411 N N . SER B 1 9 ? 9.922 44.125 9.375 1 33.28 9 SER B N 1
ATOM 1412 C CA . SER B 1 9 ? 10.031 42.781 8.773 1 33.28 9 SER B CA 1
ATOM 1413 C C . SER B 1 9 ? 8.914 41.875 9.25 1 33.28 9 SER B C 1
ATOM 1415 O O . SER B 1 9 ? 8.711 41.719 10.453 1 33.28 9 SER B O 1
ATOM 1417 N N . VAL B 1 10 ? 7.715 42.062 8.781 1 32.06 10 VAL B N 1
ATOM 1418 C CA . VAL B 1 10 ? 6.758 41 8.969 1 32.06 10 VAL B CA 1
ATOM 1419 C C . VAL B 1 10 ? 7.496 39.656 9.039 1 32.06 10 VAL B C 1
ATOM 1421 O O . VAL B 1 10 ? 8.211 39.281 8.102 1 32.06 10 VAL B O 1
ATOM 1424 N N . SER B 1 11 ? 8.211 39.469 10.148 1 31.97 11 SER B N 1
ATOM 1425 C CA . SER B 1 11 ? 8.633 38.094 10.375 1 31.97 11 SER B CA 1
ATOM 1426 C C . SER B 1 11 ? 7.715 37.094 9.664 1 31.97 11 SER B C 1
ATOM 1428 O O . SER B 1 11 ? 6.512 37.062 9.938 1 31.97 11 SER B O 1
ATOM 1430 N N . SER B 1 12 ? 7.797 37.031 8.359 1 34 12 SER B N 1
ATOM 1431 C CA . SER B 1 12 ? 7.203 35.875 7.734 1 34 12 SER B CA 1
ATOM 1432 C C . SER B 1 12 ? 7.004 34.75 8.742 1 34 12 SER B C 1
ATOM 1434 O O . SER B 1 12 ? 7.953 34.312 9.406 1 34 12 SER B O 1
ATOM 1436 N N . ALA B 1 13 ? 6.059 34.781 9.594 1 34.09 13 ALA B N 1
ATOM 1437 C CA . ALA B 1 13 ? 5.645 33.656 10.406 1 34.09 13 ALA B CA 1
ATOM 1438 C C . ALA B 1 13 ? 6.188 32.344 9.836 1 34.09 13 ALA B C 1
ATOM 1440 O O . ALA B 1 13 ? 5.906 32 8.688 1 34.09 13 ALA B O 1
ATOM 1441 N N . SER B 1 14 ? 7.488 32.062 9.977 1 36.06 14 SER B N 1
ATOM 1442 C CA . SER B 1 14 ? 7.938 30.688 9.875 1 36.06 14 SER B CA 1
ATOM 1443 C C . SER B 1 14 ? 6.777 29.703 10.047 1 36.06 14 SER B C 1
ATOM 1445 O O . SER B 1 14 ? 6.254 29.547 11.148 1 36.06 14 SER B O 1
ATOM 1447 N N . MET B 1 15 ? 5.668 29.859 9.391 1 36.72 15 MET B N 1
ATOM 1448 C CA . MET B 1 15 ? 4.742 28.734 9.43 1 36.72 15 MET B CA 1
ATOM 1449 C C . MET B 1 15 ? 5.465 27.453 9.82 1 36.72 15 MET B C 1
ATOM 1451 O O . MET B 1 15 ? 6.191 26.875 9.008 1 36.72 15 MET B O 1
ATOM 1455 N N . GLU B 1 16 ? 6.227 27.438 10.852 1 40.72 16 GLU B N 1
ATOM 1456 C CA . GLU B 1 16 ? 6.801 26.234 11.43 1 40.72 16 GLU B CA 1
ATOM 1457 C C . GLU B 1 16 ? 6.109 24.984 10.891 1 40.72 16 GLU B C 1
ATOM 1459 O O . GLU B 1 16 ? 4.891 24.859 10.992 1 40.72 16 GLU B O 1
ATOM 1464 N N . GLU B 1 17 ? 6.562 24.578 9.719 1 53.09 17 GLU B N 1
ATOM 1465 C CA . GLU B 1 17 ? 6.137 23.25 9.297 1 53.09 17 GLU B CA 1
ATOM 1466 C C . GLU B 1 17 ? 5.848 22.359 10.5 1 53.09 17 GLU B C 1
ATOM 1468 O O . GLU B 1 17 ? 6.75 22.062 11.289 1 53.09 17 GLU B O 1
ATOM 1473 N N . HIS B 1 18 ? 4.77 22.578 11.188 1 61.69 18 HIS B N 1
ATOM 1474 C CA . HIS B 1 18 ? 4.344 21.688 12.266 1 61.69 18 HIS B CA 1
ATOM 1475 C C . HIS B 1 18 ? 3.703 20.422 11.711 1 61.69 18 HIS B C 1
ATOM 1477 O O . HIS B 1 18 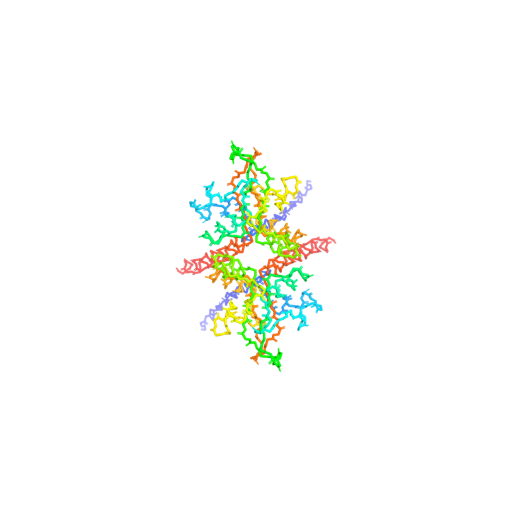? 3.357 20.359 10.531 1 61.69 18 HIS B O 1
ATOM 1483 N N . GLY B 1 19 ? 4.191 19.297 12.234 1 77.19 19 GLY B N 1
ATOM 1484 C CA . GLY B 1 19 ? 3.504 18.047 11.977 1 77.19 19 GLY B CA 1
ATOM 1485 C C . GLY B 1 19 ? 4.285 17.109 11.07 1 77.19 19 GLY B C 1
ATOM 1486 O O . GLY B 1 19 ? 5.516 17.125 11.078 1 77.19 19 GLY B O 1
ATOM 1487 N N . PHE B 1 20 ? 3.674 16.375 10.406 1 83.38 20 PHE B N 1
ATOM 1488 C CA . PHE B 1 20 ? 4.309 15.336 9.609 1 83.38 20 PHE B CA 1
ATOM 1489 C C . PHE B 1 20 ? 5.051 15.938 8.422 1 83.38 20 PHE B C 1
ATOM 1491 O O . PHE B 1 20 ? 5.941 15.297 7.855 1 83.38 20 PHE B O 1
ATOM 1498 N N . GLU B 1 21 ? 4.828 17.219 8.125 1 87.25 21 GLU B N 1
ATOM 1499 C CA . GLU B 1 21 ? 5.453 17.859 6.977 1 87.25 21 GLU B CA 1
ATOM 1500 C C . GLU B 1 21 ? 6.941 18.094 7.219 1 87.25 21 GLU B C 1
ATOM 1502 O O . GLU B 1 21 ? 7.707 18.297 6.273 1 87.25 21 GLU B O 1
ATOM 1507 N N . SER B 1 22 ? 7.312 18.156 8.484 1 91.38 22 SER B N 1
ATOM 1508 C CA . SER B 1 22 ? 8.719 18.375 8.812 1 91.38 22 SER B CA 1
ATOM 1509 C C . SER B 1 22 ? 9.445 17.047 9.031 1 91.38 22 SER B C 1
ATOM 1511 O O . SER B 1 22 ? 10.672 17.031 9.148 1 91.38 22 SER B O 1
ATOM 1513 N N . THR B 1 23 ? 8.727 15.93 9.047 1 95.94 23 THR B N 1
ATOM 1514 C CA . THR B 1 23 ? 9.305 14.609 9.266 1 95.94 23 THR B CA 1
ATOM 1515 C C . THR B 1 23 ? 10.141 14.172 8.062 1 95.94 23 THR B C 1
ATOM 1517 O O . THR B 1 23 ? 9.727 14.367 6.914 1 95.94 23 THR B O 1
ATOM 1520 N N . THR B 1 24 ? 11.352 13.656 8.344 1 97.75 24 THR B N 1
ATOM 1521 C CA . THR B 1 24 ? 12.234 13.203 7.273 1 97.75 24 THR B CA 1
ATOM 1522 C C . THR B 1 24 ? 12.211 11.68 7.164 1 97.75 24 THR B C 1
ATOM 1524 O O . THR B 1 24 ? 11.711 10.992 8.055 1 97.75 24 THR B O 1
ATOM 1527 N N . ILE B 1 25 ? 12.781 11.188 6.066 1 97.38 25 ILE B N 1
ATOM 1528 C CA . ILE B 1 25 ? 12.93 9.75 5.855 1 97.38 25 ILE B CA 1
ATOM 1529 C C . ILE B 1 25 ? 13.844 9.164 6.93 1 97.38 25 ILE B C 1
ATOM 1531 O O . ILE B 1 25 ? 13.633 8.031 7.383 1 97.38 25 ILE B O 1
ATOM 1535 N N . SER B 1 26 ? 14.805 9.938 7.316 1 95.75 26 SER B N 1
ATOM 1536 C CA . SER B 1 26 ? 15.664 9.5 8.414 1 95.75 26 SER B CA 1
ATOM 1537 C C . SER B 1 26 ? 14.852 9.227 9.672 1 95.75 26 SER B C 1
ATOM 1539 O O . SER B 1 26 ? 15.07 8.227 10.359 1 95.75 26 SER B O 1
ATOM 1541 N N . ASP B 1 27 ? 13.93 10.117 10.008 1 95.12 27 ASP B N 1
ATOM 1542 C CA . ASP B 1 27 ? 13.062 9.922 11.164 1 95.12 27 ASP B CA 1
ATOM 1543 C C . ASP B 1 27 ? 12.258 8.633 11.039 1 95.12 27 ASP B C 1
ATOM 1545 O O . ASP B 1 27 ? 12.086 7.91 12.023 1 95.12 27 ASP B O 1
ATOM 1549 N N . VAL B 1 28 ? 11.789 8.359 9.844 1 95.69 28 VAL B N 1
ATOM 1550 C CA . VAL B 1 28 ? 10.977 7.176 9.586 1 95.69 28 VAL B CA 1
ATOM 1551 C C . VAL B 1 28 ? 11.82 5.922 9.789 1 95.69 28 VAL B C 1
ATOM 1553 O O . VAL B 1 28 ? 11.375 4.969 10.438 1 95.69 28 VAL B O 1
ATOM 1556 N N . LEU B 1 29 ? 13.031 5.918 9.242 1 93.88 29 LEU B N 1
ATOM 1557 C CA . LEU B 1 29 ? 13.914 4.766 9.383 1 93.88 29 LEU B CA 1
ATOM 1558 C C . LEU B 1 29 ? 14.273 4.527 10.844 1 93.88 29 LEU B C 1
ATOM 1560 O O . LEU B 1 29 ? 14.336 3.381 11.297 1 93.88 29 LEU B O 1
ATOM 1564 N N . GLU B 1 30 ? 14.5 5.562 11.578 1 92.06 30 GLU B N 1
ATOM 1565 C CA . GLU B 1 30 ? 14.828 5.453 13 1 92.06 30 GLU B CA 1
ATOM 1566 C C . GLU B 1 30 ? 13.656 4.883 13.797 1 92.06 30 GLU B C 1
ATOM 1568 O O . GLU B 1 30 ? 13.859 4.078 14.703 1 92.06 30 GLU B O 1
ATOM 1573 N N . ALA B 1 31 ? 12.492 5.312 13.484 1 89.88 31 ALA B N 1
ATOM 1574 C CA . ALA B 1 31 ? 11.297 4.867 14.195 1 89.88 31 ALA B CA 1
ATOM 1575 C C . ALA B 1 31 ? 11.039 3.381 13.961 1 89.88 31 ALA B C 1
ATOM 1577 O O . ALA B 1 31 ? 10.453 2.703 14.805 1 89.88 31 ALA B O 1
ATOM 1578 N N . LYS B 1 32 ? 11.344 2.867 12.844 1 85.94 32 LYS B N 1
ATOM 1579 C CA . LYS B 1 32 ? 11.172 1.45 12.539 1 85.94 32 LYS B CA 1
ATOM 1580 C C . LYS B 1 32 ? 12.031 0.582 13.453 1 85.94 32 LYS B C 1
ATOM 1582 O O . LYS B 1 32 ? 11.711 -0.586 13.688 1 85.94 32 LYS B O 1
ATOM 1587 N N . GLY B 1 33 ? 12.977 1.271 14.172 1 74.75 33 GLY B N 1
ATOM 1588 C CA . GLY B 1 33 ? 13.867 0.543 15.062 1 74.75 33 GLY B CA 1
ATOM 1589 C C . GLY B 1 33 ? 14.812 -0.389 14.328 1 74.75 33 GLY B C 1
ATOM 1590 O O . GLY B 1 33 ? 15.219 -0.108 13.195 1 74.75 33 GLY B O 1
ATOM 1591 N N . LYS B 1 34 ? 15.258 -1.503 15.195 1 58.44 34 LYS B N 1
ATOM 1592 C CA . LYS B 1 34 ? 16.281 -2.453 14.758 1 58.44 34 LYS B CA 1
ATOM 1593 C C . LYS B 1 34 ? 15.875 -3.117 13.438 1 58.44 34 LYS B C 1
ATOM 1595 O O . LYS B 1 34 ? 16.734 -3.521 12.656 1 58.44 34 LYS B O 1
ATOM 1600 N N . GLY B 1 35 ? 14.602 -3.154 13.102 1 51.59 35 GLY B N 1
ATOM 1601 C CA . GLY B 1 35 ? 14.25 -3.725 11.812 1 51.59 35 GLY B CA 1
ATOM 1602 C C . GLY B 1 35 ? 14.617 -2.832 10.641 1 51.59 35 GLY B C 1
ATOM 1603 O O . GLY B 1 35 ? 14.555 -3.256 9.484 1 51.59 35 GLY B O 1
ATOM 1604 N N . ALA B 1 36 ? 14.797 -1.487 10.984 1 49.97 36 ALA B N 1
ATOM 1605 C CA . ALA B 1 36 ? 15.188 -0.554 9.93 1 49.97 36 ALA B CA 1
ATOM 1606 C C . ALA B 1 36 ? 16.688 -0.582 9.703 1 49.97 36 ALA B C 1
ATOM 1608 O O . ALA B 1 36 ? 17.172 -0.232 8.617 1 49.97 36 ALA B O 1
ATOM 1609 N N . ASP B 1 37 ? 17.469 -0.71 10.633 1 48.03 37 ASP B N 1
ATOM 1610 C CA . ASP B 1 37 ? 18.906 -0.603 10.484 1 48.03 37 ASP B CA 1
ATOM 1611 C C . ASP B 1 37 ? 19.453 -1.696 9.57 1 48.03 37 ASP B C 1
ATOM 1613 O O . ASP B 1 37 ? 19.719 -2.816 10.008 1 48.03 37 ASP B O 1
ATOM 1617 N N . GLY B 1 38 ? 19.688 -1.417 8.32 1 50.34 38 GLY B N 1
ATOM 1618 C CA . GLY B 1 38 ? 20.406 -2.289 7.414 1 50.34 38 GLY B CA 1
ATOM 1619 C C . GLY B 1 38 ? 19.719 -3.619 7.184 1 50.34 38 GLY B C 1
ATOM 1620 O O . GLY B 1 38 ? 20.297 -4.523 6.57 1 50.34 38 GLY B O 1
ATOM 1621 N N . SER B 1 39 ? 18.594 -3.756 7.945 1 61.47 39 SER B N 1
ATOM 1622 C CA . SER B 1 39 ? 18.078 -5.117 7.848 1 61.47 39 SER B CA 1
ATOM 1623 C C . SER B 1 39 ? 16.969 -5.219 6.812 1 61.47 39 SER B C 1
ATOM 1625 O O . SER B 1 39 ? 16.031 -5.992 6.98 1 61.47 39 SER B O 1
ATOM 1627 N N . TRP B 1 40 ? 17.219 -4.496 5.812 1 75.81 40 TRP B N 1
ATOM 1628 C CA . TRP B 1 40 ? 16.297 -4.758 4.711 1 75.81 40 TRP B CA 1
ATOM 1629 C C . TRP B 1 40 ? 16.5 -6.164 4.16 1 75.81 40 TRP B C 1
ATOM 1631 O O . TRP B 1 40 ? 17.609 -6.699 4.195 1 75.81 40 TRP B O 1
ATOM 1641 N N . LEU B 1 41 ? 15.367 -6.727 3.875 1 88.44 41 LEU B N 1
ATOM 1642 C CA . LEU B 1 41 ? 15.406 -8.062 3.287 1 88.44 41 LEU B CA 1
ATOM 1643 C C . LEU B 1 41 ? 15.828 -8 1.822 1 88.44 41 LEU B C 1
ATOM 1645 O O . LEU B 1 41 ? 15.5 -7.039 1.119 1 88.44 41 LEU B O 1
ATOM 1649 N N . TRP B 1 42 ? 16.625 -8.922 1.458 1 92.5 42 TRP B N 1
ATOM 1650 C CA . TRP B 1 42 ? 17.125 -8.922 0.088 1 92.5 42 TRP B CA 1
ATOM 1651 C C . TRP B 1 42 ? 17.125 -10.336 -0.492 1 92.5 42 TRP B C 1
ATOM 1653 O O . TRP B 1 42 ? 16.922 -11.312 0.235 1 92.5 42 TRP B O 1
ATOM 1663 N N . CYS B 1 43 ? 17.219 -10.469 -1.769 1 96 43 CYS B N 1
ATOM 1664 C CA . CYS B 1 43 ? 17.453 -11.68 -2.553 1 96 43 CYS B CA 1
ATOM 1665 C C . CYS B 1 43 ? 18.438 -11.406 -3.691 1 96 43 CYS B C 1
ATOM 1667 O O . CYS B 1 43 ? 18.906 -10.273 -3.854 1 96 43 CYS B O 1
ATOM 1669 N N . THR B 1 44 ? 18.812 -12.461 -4.383 1 96.94 44 THR B N 1
ATOM 1670 C CA . THR B 1 44 ? 19.75 -12.266 -5.48 1 96.94 44 THR B CA 1
ATOM 1671 C C . THR B 1 44 ? 19.047 -12.383 -6.828 1 96.94 44 THR B C 1
ATOM 1673 O O . THR B 1 44 ? 17.938 -12.906 -6.906 1 96.94 44 THR B O 1
ATOM 1676 N N . THR B 1 45 ? 19.734 -11.93 -7.875 1 97.81 45 THR B N 1
ATOM 1677 C CA . THR B 1 45 ? 19.219 -12.023 -9.234 1 97.81 45 THR B CA 1
ATOM 1678 C C . THR B 1 45 ? 19.016 -13.477 -9.641 1 97.81 45 THR B C 1
ATOM 1680 O O . THR B 1 45 ? 18.188 -13.773 -10.5 1 97.81 45 THR B O 1
ATOM 1683 N N . ASP B 1 46 ? 19.672 -14.406 -8.938 1 97.56 46 ASP B N 1
ATOM 1684 C CA . ASP B 1 46 ? 19.656 -15.805 -9.359 1 97.56 46 ASP B CA 1
ATOM 1685 C C . ASP B 1 46 ? 18.594 -16.594 -8.586 1 97.56 46 ASP B C 1
ATOM 1687 O O . ASP B 1 46 ? 18.266 -17.734 -8.953 1 97.56 46 ASP B O 1
ATOM 1691 N N . ASP B 1 47 ? 18.141 -16.016 -7.52 1 97.94 47 ASP B N 1
ATOM 1692 C CA . ASP B 1 47 ? 17.078 -16.688 -6.789 1 97.94 47 ASP B CA 1
ATOM 1693 C C . ASP B 1 47 ? 15.844 -16.875 -7.672 1 97.94 47 ASP B C 1
ATOM 1695 O O . ASP B 1 47 ? 15.641 -16.141 -8.633 1 97.94 47 ASP B O 1
ATOM 1699 N N . THR B 1 48 ? 15.016 -17.891 -7.414 1 98.44 48 THR B N 1
ATOM 1700 C CA . THR B 1 48 ? 13.742 -18.031 -8.109 1 98.44 48 THR B CA 1
ATOM 1701 C C . THR B 1 48 ? 12.727 -17.016 -7.582 1 98.44 48 THR B C 1
ATOM 1703 O O . THR B 1 48 ? 12.797 -16.609 -6.422 1 98.44 48 THR B O 1
ATOM 1706 N N . VAL B 1 49 ? 11.812 -16.703 -8.398 1 98.25 49 VAL B N 1
ATOM 1707 C CA . VAL B 1 49 ? 10.734 -15.812 -7.98 1 98.25 49 VAL B CA 1
ATOM 1708 C C . VAL B 1 49 ? 9.938 -16.469 -6.855 1 98.25 49 VAL B C 1
ATOM 1710 O O . VAL B 1 49 ? 9.477 -15.797 -5.934 1 98.25 49 VAL B O 1
ATOM 1713 N N . TYR B 1 50 ? 9.828 -17.75 -6.914 1 97.69 50 TYR B N 1
ATOM 1714 C CA . TYR B 1 50 ? 9.141 -18.5 -5.863 1 97.69 50 TYR B CA 1
ATOM 1715 C C . TYR B 1 50 ? 9.797 -18.266 -4.508 1 97.69 50 TYR B C 1
ATOM 1717 O O . TYR B 1 50 ? 9.117 -17.953 -3.527 1 97.69 50 TYR B O 1
ATOM 1725 N N . ASP B 1 51 ? 11.086 -18.344 -4.445 1 97.75 51 ASP B N 1
ATOM 1726 C CA . ASP B 1 51 ? 11.805 -18.156 -3.189 1 97.75 51 ASP B CA 1
ATOM 1727 C C . ASP B 1 51 ? 11.664 -16.719 -2.688 1 97.75 51 ASP B C 1
ATOM 1729 O O . ASP B 1 51 ? 11.562 -16.484 -1.481 1 97.75 51 ASP B O 1
ATOM 1733 N N . ALA B 1 52 ? 11.703 -15.805 -3.604 1 97.81 52 ALA B N 1
ATOM 1734 C CA . ALA B 1 52 ? 11.531 -14.398 -3.236 1 97.81 52 ALA B CA 1
ATOM 1735 C C . ALA B 1 52 ? 10.172 -14.156 -2.594 1 97.81 52 ALA B C 1
ATOM 1737 O O . ALA B 1 52 ? 10.078 -13.523 -1.543 1 97.81 52 ALA B O 1
ATOM 1738 N N . VAL B 1 53 ? 9.125 -14.68 -3.168 1 97.12 53 VAL B N 1
ATOM 1739 C CA . VAL B 1 53 ? 7.77 -14.484 -2.668 1 97.12 53 VAL B CA 1
ATOM 1740 C C . VAL B 1 53 ? 7.613 -15.18 -1.319 1 97.12 53 VAL B C 1
ATOM 1742 O O . VAL B 1 53 ? 6.973 -14.648 -0.408 1 97.12 53 VAL B O 1
ATOM 1745 N N . LYS B 1 54 ? 8.188 -16.312 -1.216 1 97 54 LYS B N 1
ATOM 1746 C CA . LYS B 1 54 ? 8.172 -17.016 0.066 1 97 54 LYS B CA 1
ATOM 1747 C C . LYS B 1 54 ? 8.812 -16.172 1.162 1 97 54 LYS B C 1
ATOM 1749 O O . LYS B 1 54 ? 8.273 -16.062 2.27 1 97 54 LYS B O 1
ATOM 1754 N N . SER B 1 55 ? 9.891 -15.602 0.845 1 96.38 55 SER B N 1
ATOM 1755 C CA . SER B 1 55 ? 10.578 -14.734 1.799 1 96.38 55 SER B CA 1
ATOM 1756 C C . SER B 1 55 ? 9.719 -13.531 2.17 1 96.38 55 SER B C 1
ATOM 1758 O O . SER B 1 55 ? 9.609 -13.172 3.346 1 96.38 55 SER B O 1
ATOM 1760 N N . MET B 1 56 ? 9.055 -12.914 1.164 1 95.81 56 MET B N 1
ATOM 1761 C CA . MET B 1 56 ? 8.172 -11.781 1.43 1 95.81 56 MET B CA 1
ATOM 1762 C C . MET B 1 56 ? 7.066 -12.18 2.406 1 95.81 56 MET B C 1
ATOM 1764 O O . MET B 1 56 ? 6.801 -11.453 3.369 1 95.81 56 MET B O 1
ATOM 1768 N N . THR B 1 57 ? 6.453 -13.312 2.143 1 95.25 57 THR B N 1
ATOM 1769 C CA . THR B 1 57 ? 5.324 -13.766 2.949 1 95.25 57 THR B CA 1
ATOM 1770 C C . THR B 1 57 ? 5.773 -14.102 4.367 1 95.25 57 THR B C 1
ATOM 1772 O O . THR B 1 57 ? 5.102 -13.742 5.34 1 95.25 57 THR B O 1
ATOM 1775 N N . GLN B 1 58 ? 6.922 -14.711 4.492 1 93.88 58 GLN B N 1
ATOM 1776 C CA . GLN B 1 58 ? 7.453 -15.117 5.789 1 93.88 58 GLN B CA 1
ATOM 1777 C C . GLN B 1 58 ? 7.758 -13.898 6.66 1 93.88 58 GLN B C 1
ATOM 1779 O O . GLN B 1 58 ? 7.594 -13.945 7.883 1 93.88 58 GLN B O 1
ATOM 1784 N N . HIS B 1 59 ? 8.141 -12.852 6.078 1 92.5 59 HIS B N 1
ATOM 1785 C CA . HIS B 1 59 ? 8.57 -11.68 6.832 1 92.5 59 HIS B CA 1
ATOM 1786 C C . HIS B 1 59 ? 7.523 -10.578 6.785 1 92.5 59 HIS B C 1
ATOM 1788 O O . HIS B 1 59 ? 7.742 -9.477 7.301 1 92.5 59 HIS B O 1
ATOM 1794 N N . ASN B 1 60 ? 6.457 -10.812 6.078 1 92.44 60 ASN B N 1
ATOM 1795 C CA . ASN B 1 60 ? 5.324 -9.898 5.977 1 92.44 60 ASN B CA 1
ATOM 1796 C C . ASN B 1 60 ? 5.727 -8.57 5.355 1 92.44 60 ASN B C 1
ATOM 1798 O O . ASN B 1 60 ? 5.406 -7.504 5.895 1 92.44 60 ASN B O 1
ATOM 1802 N N . VAL B 1 61 ? 6.512 -8.664 4.297 1 92.94 61 VAL B N 1
ATOM 1803 C CA . VAL B 1 61 ? 6.879 -7.488 3.516 1 92.94 61 VAL B CA 1
ATOM 1804 C C . VAL B 1 61 ? 6.457 -7.68 2.061 1 92.94 61 VAL B C 1
ATOM 1806 O O . VAL B 1 61 ? 6.32 -8.812 1.594 1 92.94 61 VAL B O 1
ATOM 1809 N N . GLY B 1 62 ? 6.227 -6.559 1.304 1 95.44 62 GLY B N 1
ATOM 1810 C CA . GLY B 1 62 ? 5.723 -6.641 -0.057 1 95.44 62 GLY B CA 1
ATOM 1811 C C . GLY B 1 62 ? 6.797 -6.422 -1.106 1 95.44 62 GLY B C 1
ATOM 1812 O O . GLY B 1 62 ? 6.496 -6.34 -2.301 1 95.44 62 GLY B O 1
ATOM 1813 N N . ALA B 1 63 ? 8.102 -6.277 -0.624 1 97.06 63 ALA B N 1
ATOM 1814 C CA . ALA B 1 63 ? 9.203 -6.039 -1.558 1 97.06 63 ALA B CA 1
ATOM 1815 C C . ALA B 1 63 ? 10.523 -6.551 -0.99 1 97.06 63 ALA B C 1
ATOM 1817 O O . ALA B 1 63 ? 10.688 -6.645 0.229 1 97.06 63 ALA B O 1
ATOM 1818 N N . LEU B 1 64 ? 11.453 -6.891 -1.9 1 96.69 64 LEU B N 1
ATOM 1819 C CA . LEU B 1 64 ? 12.836 -7.223 -1.57 1 96.69 64 LEU B CA 1
ATOM 1820 C C . LEU B 1 64 ? 13.805 -6.41 -2.42 1 96.69 64 LEU B C 1
ATOM 1822 O O . LEU B 1 64 ? 13.555 -6.184 -3.607 1 96.69 64 LEU B O 1
ATOM 1826 N N . VAL B 1 65 ? 14.859 -6.039 -1.734 1 95.56 65 VAL B N 1
ATOM 1827 C CA . VAL B 1 65 ? 15.992 -5.531 -2.508 1 95.56 65 VAL B CA 1
ATOM 1828 C C . VAL B 1 65 ? 16.688 -6.688 -3.227 1 95.56 65 VAL B C 1
ATOM 1830 O O . VAL B 1 65 ? 16.844 -7.773 -2.664 1 95.56 65 VAL B O 1
ATOM 1833 N N . VAL B 1 66 ? 17.016 -6.445 -4.457 1 97.12 66 VAL B N 1
ATOM 1834 C CA . VAL B 1 66 ? 17.719 -7.465 -5.23 1 97.12 66 VAL B CA 1
ATOM 1835 C C . VAL B 1 66 ? 19.188 -7.094 -5.359 1 97.12 66 VAL B C 1
ATOM 1837 O O . VAL B 1 66 ? 19.531 -5.953 -5.699 1 97.12 66 VAL B O 1
ATOM 1840 N N . VAL B 1 67 ? 20.016 -8.039 -5.055 1 94.69 67 VAL B N 1
ATOM 1841 C CA . VAL B 1 67 ? 21.453 -7.816 -5.195 1 94.69 67 VAL B CA 1
ATOM 1842 C C . VAL B 1 67 ? 22.047 -8.852 -6.156 1 94.69 67 VAL B C 1
ATOM 1844 O O . VAL B 1 67 ? 21.391 -9.852 -6.477 1 94.69 67 VAL B O 1
ATOM 1847 N N . LYS B 1 68 ? 23.203 -8.5 -6.699 1 93.44 68 LYS B N 1
ATOM 1848 C CA . LYS B 1 68 ? 23.906 -9.477 -7.516 1 93.44 68 LYS B CA 1
ATOM 1849 C C . LYS B 1 68 ? 24.547 -10.555 -6.648 1 93.44 68 LYS B C 1
ATOM 1851 O O . LYS B 1 68 ? 24.984 -10.289 -5.527 1 93.44 68 LYS B O 1
ATOM 1856 N N . PRO B 1 69 ? 24.594 -11.781 -7.215 1 90.44 69 PRO B N 1
ATOM 1857 C CA . PRO B 1 69 ? 25.234 -12.836 -6.438 1 90.44 69 PRO B CA 1
ATOM 1858 C C . PRO B 1 69 ? 26.656 -12.469 -6.004 1 90.44 69 PRO B C 1
ATOM 1860 O O . PRO B 1 69 ? 27.453 -11.992 -6.824 1 90.44 69 PRO B O 1
ATOM 1863 N N . GLY B 1 70 ? 26.969 -12.672 -4.801 1 85.12 70 GLY B N 1
ATOM 1864 C CA . GLY B 1 70 ? 28.312 -12.438 -4.289 1 85.12 70 GLY B CA 1
ATOM 1865 C C . GLY B 1 70 ? 28.594 -10.969 -4.004 1 85.12 70 GLY B C 1
ATOM 1866 O O . GLY B 1 70 ? 29.688 -10.617 -3.57 1 85.12 70 GLY B O 1
ATOM 1867 N N . GLU B 1 71 ? 27.641 -10.055 -4.32 1 78.19 71 GLU B N 1
ATOM 1868 C CA . GLU B 1 71 ? 27.781 -8.617 -4.117 1 78.19 71 GLU B CA 1
ATOM 1869 C C . GLU B 1 71 ? 26.656 -8.055 -3.27 1 78.19 71 GLU B C 1
ATOM 1871 O O . GLU B 1 71 ? 25.828 -7.273 -3.76 1 78.19 71 GLU B O 1
ATOM 1876 N N . GLN B 1 72 ? 26.703 -8.234 -2.029 1 69.31 72 GLN B N 1
ATOM 1877 C CA . GLN B 1 72 ? 25.562 -7.891 -1.186 1 69.31 72 GLN B CA 1
ATOM 1878 C C . GLN B 1 72 ? 25.406 -6.379 -1.056 1 69.31 72 GLN B C 1
ATOM 1880 O O . GLN B 1 72 ? 24.312 -5.883 -0.801 1 69.31 72 GLN B O 1
ATOM 1885 N N . LYS B 1 73 ? 26.438 -5.77 -1.484 1 73.38 73 LYS B N 1
ATOM 1886 C CA . LYS B 1 73 ? 26.359 -4.328 -1.277 1 73.38 73 LYS B CA 1
ATOM 1887 C C . LYS B 1 73 ? 25.969 -3.609 -2.564 1 73.38 73 LYS B C 1
ATOM 1889 O O . LYS B 1 73 ? 25.797 -2.389 -2.572 1 73.38 73 LYS B O 1
ATOM 1894 N N . SER B 1 74 ? 25.812 -4.383 -3.604 1 82.06 74 SER B N 1
ATOM 1895 C CA . SER B 1 74 ? 25.469 -3.771 -4.879 1 82.06 74 SER B CA 1
ATOM 1896 C C . SER B 1 74 ? 24.016 -4.059 -5.25 1 82.06 74 SER B C 1
ATOM 1898 O O . SER B 1 74 ? 23.641 -5.211 -5.496 1 82.06 74 SER B O 1
ATOM 1900 N N . ILE B 1 75 ? 23.297 -3.043 -5.332 1 90.69 75 ILE B N 1
ATOM 1901 C CA . ILE B 1 75 ? 21.875 -3.195 -5.633 1 90.69 75 ILE B CA 1
ATOM 1902 C C . ILE B 1 75 ? 21.688 -3.447 -7.129 1 90.69 75 ILE B C 1
ATOM 1904 O O . ILE B 1 75 ? 22.281 -2.746 -7.957 1 90.69 75 ILE B O 1
ATOM 1908 N N . ALA B 1 76 ? 20.969 -4.488 -7.449 1 95.88 76 ALA B N 1
ATOM 1909 C CA . ALA B 1 76 ? 20.609 -4.789 -8.836 1 95.88 76 ALA B CA 1
ATOM 1910 C C . ALA B 1 76 ? 19.203 -4.297 -9.164 1 95.88 76 ALA B C 1
ATOM 1912 O O . ALA B 1 76 ? 18.875 -4.035 -10.32 1 95.88 76 ALA B O 1
ATOM 1913 N N . GLY B 1 77 ? 18.328 -4.188 -8.164 1 96.88 77 GLY B N 1
ATOM 1914 C CA . GLY B 1 77 ? 16.953 -3.762 -8.383 1 96.88 77 GLY B CA 1
ATOM 1915 C C . GLY B 1 77 ? 16.047 -4.039 -7.207 1 96.88 77 GLY B C 1
ATOM 1916 O O . GLY B 1 77 ? 16.5 -4.125 -6.066 1 96.88 77 GLY B O 1
ATOM 1917 N N . ILE B 1 78 ? 14.742 -4.016 -7.434 1 97.88 78 ILE B N 1
ATOM 1918 C CA . ILE B 1 78 ? 13.719 -4.336 -6.449 1 97.88 78 ILE B CA 1
ATOM 1919 C C . ILE B 1 78 ? 12.672 -5.262 -7.074 1 97.88 78 ILE B C 1
ATOM 1921 O O . ILE B 1 78 ? 12.344 -5.125 -8.25 1 97.88 78 ILE B O 1
ATOM 1925 N N . ILE B 1 79 ? 12.242 -6.191 -6.32 1 98.38 79 ILE B N 1
ATOM 1926 C CA . ILE B 1 79 ? 11.109 -7.02 -6.723 1 98.38 79 ILE B CA 1
ATOM 1927 C C . ILE B 1 79 ? 9.969 -6.867 -5.715 1 98.38 79 ILE B C 1
ATOM 1929 O O . ILE B 1 79 ? 10.211 -6.816 -4.504 1 98.38 79 ILE B O 1
ATOM 1933 N N . THR B 1 80 ? 8.703 -6.75 -6.227 1 97.88 80 THR B N 1
ATOM 1934 C CA . THR B 1 80 ? 7.551 -6.496 -5.371 1 97.88 80 THR B CA 1
ATOM 1935 C C . THR B 1 80 ? 6.469 -7.551 -5.594 1 97.88 80 THR B C 1
ATOM 1937 O O . THR B 1 80 ? 6.559 -8.352 -6.527 1 97.88 80 THR B O 1
ATOM 1940 N N . GLU B 1 81 ? 5.441 -7.531 -4.699 1 96.56 81 GLU B N 1
ATOM 1941 C CA . GLU B 1 81 ? 4.242 -8.352 -4.859 1 96.56 81 GLU B CA 1
ATOM 1942 C C . GLU B 1 81 ? 3.578 -8.102 -6.211 1 96.56 81 GLU B C 1
ATOM 1944 O O . GLU B 1 81 ? 3.143 -9.039 -6.875 1 96.56 81 GLU B O 1
ATOM 1949 N N . ARG B 1 82 ? 3.582 -6.898 -6.645 1 95.31 82 ARG B N 1
ATOM 1950 C CA . ARG B 1 82 ? 2.941 -6.531 -7.902 1 95.31 82 ARG B CA 1
ATOM 1951 C C . ARG B 1 82 ? 3.715 -7.086 -9.094 1 95.31 82 ARG B C 1
ATOM 1953 O O . ARG B 1 82 ? 3.121 -7.457 -10.109 1 95.31 82 ARG B O 1
ATOM 1960 N N . ASP B 1 83 ? 5.02 -7.148 -9.031 1 97.12 83 ASP B N 1
ATOM 1961 C CA . ASP B 1 83 ? 5.809 -7.781 -10.078 1 97.12 83 ASP B CA 1
ATOM 1962 C C . ASP B 1 83 ? 5.375 -9.234 -10.297 1 97.12 83 ASP B C 1
ATOM 1964 O O . ASP B 1 83 ? 5.273 -9.688 -11.43 1 97.12 83 ASP B O 1
ATOM 1968 N N . TYR B 1 84 ? 5.18 -9.922 -9.164 1 97.56 84 TYR B N 1
ATOM 1969 C CA . TYR B 1 84 ? 4.77 -11.32 -9.266 1 97.56 84 TYR B CA 1
ATOM 1970 C C . TYR B 1 84 ? 3.453 -11.453 -10.023 1 97.56 84 TYR B C 1
ATOM 1972 O O . TYR B 1 84 ? 3.348 -12.242 -10.961 1 97.56 84 TYR B O 1
ATOM 1980 N N . LEU B 1 85 ? 2.502 -10.664 -9.664 1 96.25 85 LEU B N 1
ATOM 1981 C CA . LEU B 1 85 ? 1.176 -10.781 -10.258 1 96.25 85 LEU B CA 1
ATOM 1982 C C . LEU B 1 85 ? 1.205 -10.375 -11.727 1 96.25 85 LEU B C 1
ATOM 1984 O O . LEU B 1 85 ? 0.663 -11.086 -12.578 1 96.25 85 LEU B O 1
ATOM 1988 N N . ARG B 1 86 ? 1.945 -9.344 -12.055 1 95.81 86 ARG B N 1
ATOM 1989 C CA . ARG B 1 86 ? 1.907 -8.75 -13.383 1 95.81 86 ARG B CA 1
ATOM 1990 C C . ARG B 1 86 ? 2.797 -9.523 -14.352 1 95.81 86 ARG B C 1
ATOM 1992 O O . ARG B 1 86 ? 2.504 -9.602 -15.547 1 95.81 86 ARG B O 1
ATOM 1999 N N . LYS B 1 87 ? 3.863 -10.094 -13.859 1 97.25 87 LYS B N 1
ATOM 2000 C CA . LYS B 1 87 ? 4.879 -10.594 -14.781 1 97.25 87 LYS B CA 1
ATOM 2001 C C . LYS B 1 87 ? 4.98 -12.109 -14.719 1 97.25 87 LYS B C 1
ATOM 2003 O O . LYS B 1 87 ? 5.582 -12.734 -15.594 1 97.25 87 LYS B O 1
ATOM 2008 N N . ILE B 1 88 ? 4.398 -12.719 -13.68 1 96.75 88 ILE B N 1
ATOM 2009 C CA . ILE B 1 88 ? 4.426 -14.172 -13.586 1 96.75 88 ILE B CA 1
ATOM 2010 C C . ILE B 1 88 ? 3.051 -14.742 -13.938 1 96.75 88 ILE B C 1
ATOM 2012 O O . ILE B 1 88 ? 2.896 -15.438 -14.938 1 96.75 88 ILE B O 1
ATOM 2016 N N . ILE B 1 89 ? 2.049 -14.344 -13.25 1 91.38 89 ILE B N 1
ATOM 2017 C CA . ILE B 1 89 ? 0.729 -14.953 -13.359 1 91.38 89 ILE B CA 1
ATOM 2018 C C . ILE B 1 89 ? 0.11 -14.594 -14.711 1 91.38 89 ILE B C 1
ATOM 2020 O O . ILE B 1 89 ? -0.321 -15.477 -15.461 1 91.38 89 ILE B O 1
ATOM 2024 N N . VAL B 1 90 ? 0.091 -13.359 -15.062 1 88.62 90 VAL B N 1
ATOM 2025 C CA . VAL B 1 90 ? -0.593 -12.891 -16.266 1 88.62 90 VAL B CA 1
ATOM 2026 C C . VAL B 1 90 ? 0.121 -13.422 -17.5 1 88.62 90 VAL B C 1
ATOM 2028 O O . VAL B 1 90 ? -0.511 -13.664 -18.531 1 88.62 90 VAL B O 1
ATOM 2031 N N . HIS B 1 91 ? 1.416 -13.688 -17.344 1 93 91 HIS B N 1
ATOM 2032 C CA . HIS B 1 91 ? 2.18 -14.141 -18.5 1 93 91 HIS B CA 1
ATOM 2033 C C . HIS B 1 91 ? 2.309 -15.664 -18.516 1 93 91 HIS B C 1
ATOM 2035 O O . HIS B 1 91 ? 2.977 -16.219 -19.391 1 93 91 HIS B O 1
ATOM 2041 N N . GLY B 1 92 ? 1.795 -16.266 -17.547 1 91.81 92 GLY B N 1
ATOM 2042 C CA . GLY B 1 92 ? 1.798 -17.719 -17.516 1 91.81 92 GLY B CA 1
ATOM 2043 C C . GLY B 1 92 ? 3.17 -18.297 -17.234 1 91.81 92 GLY B C 1
ATOM 2044 O O . GLY B 1 92 ? 3.486 -19.406 -17.688 1 91.81 92 GLY B O 1
ATOM 2045 N N . ARG B 1 93 ? 3.998 -17.531 -16.562 1 94.75 93 ARG B N 1
ATOM 2046 C CA . ARG B 1 93 ? 5.32 -18.016 -16.172 1 94.75 93 ARG B CA 1
ATOM 2047 C C . ARG B 1 93 ? 5.25 -18.875 -14.922 1 94.75 93 ARG B C 1
ATOM 2049 O O . ARG B 1 93 ? 4.301 -18.781 -14.148 1 94.75 93 ARG B O 1
ATOM 2056 N N . SER B 1 94 ? 6.242 -19.75 -14.82 1 94.19 94 SER B N 1
ATOM 2057 C CA . SER B 1 94 ? 6.414 -20.469 -13.562 1 94.19 94 SER B CA 1
ATOM 2058 C C . SER B 1 94 ? 7.312 -19.688 -12.602 1 94.19 94 SER B C 1
ATOM 2060 O O . SER B 1 94 ? 8.422 -19.297 -12.961 1 94.19 94 SER B O 1
ATOM 2062 N N . SER B 1 95 ? 6.832 -19.547 -11.398 1 95.94 95 SER B N 1
ATOM 2063 C CA . SER B 1 95 ? 7.633 -18.844 -10.414 1 95.94 95 SER B CA 1
ATOM 2064 C C . SER B 1 95 ? 8.836 -19.656 -9.977 1 95.94 95 SER B C 1
ATOM 2066 O O . SER B 1 95 ? 9.852 -19.109 -9.555 1 95.94 95 SER B O 1
ATOM 2068 N N . LYS B 1 96 ? 8.773 -20.969 -10.117 1 96.19 96 LYS B N 1
ATOM 2069 C CA . LYS B 1 96 ? 9.836 -21.859 -9.656 1 96.19 96 LYS B CA 1
ATOM 2070 C C . LYS B 1 96 ? 10.984 -21.906 -10.664 1 96.19 96 LYS B C 1
ATOM 2072 O O . LYS B 1 96 ? 12.125 -22.203 -10.297 1 96.19 96 LYS B O 1
ATOM 2077 N N . SER B 1 97 ? 10.68 -21.531 -11.906 1 97.62 97 SER B N 1
ATOM 2078 C CA . SER B 1 97 ? 11.727 -21.609 -12.922 1 97.62 97 SER B CA 1
ATOM 2079 C C . SER B 1 97 ? 12.109 -20.219 -13.414 1 97.62 97 SER B C 1
ATOM 2081 O O . SER B 1 97 ? 12.992 -20.078 -14.273 1 97.62 97 SER B O 1
ATOM 2083 N N . THR B 1 98 ? 11.484 -19.188 -12.961 1 98.31 98 THR B N 1
ATOM 2084 C CA . THR B 1 98 ? 11.82 -17.812 -13.328 1 98.31 98 THR B CA 1
ATOM 2085 C C . THR B 1 98 ? 12.766 -17.203 -12.297 1 98.31 98 THR B C 1
ATOM 2087 O O . THR B 1 98 ? 12.539 -17.328 -11.094 1 98.31 98 THR B O 1
ATOM 2090 N N . LYS B 1 99 ? 13.789 -16.562 -12.789 1 98.75 99 LYS B N 1
ATOM 2091 C CA . LYS B 1 99 ? 14.719 -15.898 -11.891 1 98.75 99 LYS B CA 1
ATOM 2092 C C . LYS B 1 99 ? 14.242 -14.492 -11.531 1 98.75 99 LYS B C 1
ATOM 2094 O O . LYS B 1 99 ? 13.633 -13.812 -12.359 1 98.75 99 LYS B O 1
ATOM 2099 N N . VAL B 1 100 ? 14.594 -14.023 -10.352 1 98.75 100 VAL B N 1
ATOM 2100 C CA . VAL B 1 100 ? 14.25 -12.688 -9.867 1 98.75 100 VAL B CA 1
ATOM 2101 C C . VAL B 1 100 ? 14.773 -11.633 -10.844 1 98.75 100 VAL B C 1
ATOM 2103 O O . VAL B 1 100 ? 14.062 -10.688 -11.188 1 98.75 100 VAL B O 1
ATOM 2106 N N . GLY B 1 101 ? 15.938 -11.891 -11.328 1 98.31 101 GLY B N 1
ATOM 2107 C CA . GLY B 1 101 ? 16.547 -10.945 -12.242 1 98.31 101 GLY B CA 1
ATOM 2108 C C . GLY B 1 101 ? 15.758 -10.742 -13.516 1 98.31 101 GLY B C 1
ATOM 2109 O O . GLY B 1 101 ? 15.891 -9.711 -14.188 1 98.31 101 GLY B O 1
ATOM 2110 N N . ASP B 1 102 ? 14.93 -11.672 -13.906 1 98.25 102 ASP B N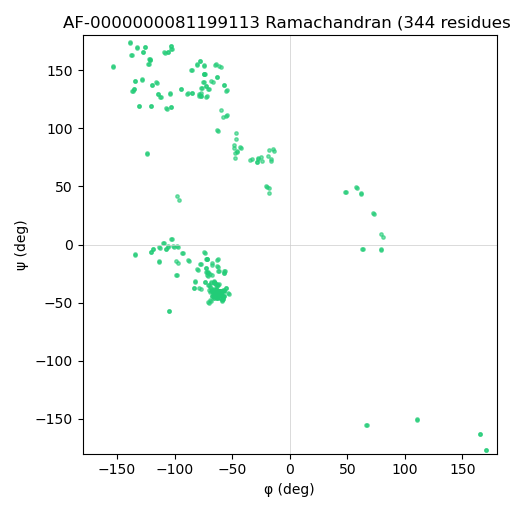 1
ATOM 2111 C CA . ASP B 1 102 ? 14.156 -11.625 -15.141 1 98.25 102 ASP B CA 1
ATOM 2112 C C . ASP B 1 102 ? 12.953 -10.695 -15 1 98.25 102 ASP B C 1
ATOM 2114 O O . ASP B 1 102 ? 12.375 -10.258 -15.992 1 98.25 102 ASP B O 1
ATOM 2118 N N . ILE B 1 103 ? 12.555 -10.328 -13.719 1 98.44 103 ILE B N 1
ATOM 2119 C CA . ILE B 1 103 ? 11.281 -9.625 -13.617 1 98.44 103 ILE B CA 1
ATOM 2120 C C . ILE B 1 103 ? 11.43 -8.422 -12.688 1 98.44 103 ILE B C 1
ATOM 2122 O O . ILE B 1 103 ? 10.508 -7.609 -12.57 1 98.44 103 ILE B O 1
ATOM 2126 N N . MET B 1 104 ? 12.547 -8.273 -11.977 1 98.5 104 MET B N 1
ATOM 2127 C CA . MET B 1 104 ? 12.75 -7.176 -11.039 1 98.5 104 MET B CA 1
ATOM 2128 C C . MET B 1 104 ? 12.758 -5.836 -11.758 1 98.5 104 MET B C 1
ATOM 2130 O O . MET B 1 104 ? 12.906 -5.785 -12.984 1 98.5 104 MET B O 1
ATOM 2134 N N . THR B 1 105 ? 12.422 -4.754 -11.039 1 98.31 105 THR B N 1
ATOM 2135 C CA . THR B 1 105 ? 12.75 -3.422 -11.539 1 98.31 105 THR B CA 1
ATOM 2136 C C . THR B 1 105 ? 14.242 -3.154 -11.438 1 98.31 105 THR B C 1
ATOM 2138 O O . THR B 1 105 ? 14.82 -3.223 -10.352 1 98.31 105 THR B O 1
ATOM 2141 N N . GLU B 1 106 ? 14.812 -2.775 -12.508 1 97.69 106 GLU B N 1
ATOM 2142 C CA . GLU B 1 106 ? 16.266 -2.648 -12.57 1 97.69 106 GLU B CA 1
ATOM 2143 C C . GLU B 1 106 ? 16.734 -1.365 -11.891 1 97.69 106 GLU B C 1
ATOM 2145 O O . GLU B 1 106 ? 15.977 -0.4 -11.781 1 97.69 106 GLU B O 1
ATOM 2150 N N . GLU B 1 107 ? 17.984 -1.419 -11.523 1 95.38 107 GLU B N 1
ATOM 2151 C CA . GLU B 1 107 ? 18.609 -0.352 -10.742 1 95.38 107 GLU B CA 1
ATOM 2152 C C . GLU B 1 107 ? 18.422 1.004 -11.422 1 95.38 107 GLU B C 1
ATOM 2154 O O . GLU B 1 107 ? 18.109 1.995 -10.758 1 95.38 107 GLU B O 1
ATOM 2159 N N . ASN B 1 108 ? 18.562 1.096 -12.719 1 95.88 108 ASN B N 1
ATOM 2160 C CA . ASN B 1 108 ? 18.562 2.363 -13.438 1 95.88 108 ASN B CA 1
ATOM 2161 C C . ASN B 1 108 ? 17.141 2.941 -13.539 1 95.88 108 ASN B C 1
ATOM 2163 O O . ASN B 1 108 ? 16.969 4.086 -13.961 1 95.88 108 ASN B O 1
ATOM 2167 N N . LYS B 1 109 ? 16.156 2.211 -13.117 1 97.69 109 LYS B N 1
ATOM 2168 C CA . LYS B 1 109 ? 14.773 2.658 -13.172 1 97.69 109 LYS B CA 1
ATOM 2169 C C . LYS B 1 109 ? 14.234 2.949 -11.773 1 97.69 109 LYS B C 1
ATOM 2171 O O . LYS B 1 109 ? 13.062 3.32 -11.625 1 97.69 109 LYS B O 1
ATOM 2176 N N . LEU B 1 110 ? 15.031 2.791 -10.805 1 97.44 110 LEU B N 1
ATOM 2177 C CA . LEU B 1 110 ? 14.562 2.943 -9.438 1 97.44 110 LEU B CA 1
ATOM 2178 C C . LEU B 1 110 ? 14.398 4.418 -9.078 1 97.44 110 LEU B C 1
ATOM 2180 O O . LEU B 1 110 ? 15.242 5.242 -9.438 1 97.44 110 LEU B O 1
ATOM 2184 N N . ILE B 1 111 ? 13.32 4.727 -8.469 1 98.12 111 ILE B N 1
ATOM 2185 C CA . ILE B 1 111 ? 13.148 5.992 -7.762 1 98.12 111 ILE B CA 1
ATOM 2186 C C . ILE B 1 111 ? 13.703 5.871 -6.344 1 98.12 111 ILE B C 1
ATOM 2188 O O . ILE B 1 111 ? 13.422 4.895 -5.641 1 98.12 111 ILE B O 1
ATOM 2192 N N . THR B 1 112 ? 14.531 6.816 -5.945 1 97.69 112 THR B N 1
ATOM 2193 C CA . THR B 1 112 ? 15.164 6.754 -4.633 1 97.69 112 THR B CA 1
ATOM 2194 C C . THR B 1 112 ? 14.945 8.055 -3.867 1 97.69 112 THR B C 1
ATOM 2196 O O . THR B 1 112 ? 14.516 9.055 -4.445 1 97.69 112 THR B O 1
ATOM 2199 N N . VAL B 1 113 ? 15.211 7.992 -2.588 1 98.44 113 VAL B N 1
ATOM 2200 C CA . VAL B 1 113 ? 15.219 9.18 -1.735 1 98.44 113 VAL B CA 1
ATOM 2201 C C . VAL B 1 113 ? 16.484 9.18 -0.871 1 98.44 113 VAL B C 1
ATOM 2203 O O . VAL B 1 113 ? 17.219 8.195 -0.836 1 98.44 113 VAL B O 1
ATOM 2206 N N . THR B 1 114 ? 16.703 10.312 -0.211 1 98.19 114 THR B N 1
ATOM 2207 C CA . THR B 1 114 ? 17.797 10.445 0.757 1 98.19 114 THR B CA 1
ATOM 2208 C C . THR B 1 114 ? 17.234 10.531 2.178 1 98.19 114 THR B C 1
ATOM 2210 O O . THR B 1 114 ? 16.031 10.703 2.371 1 98.19 114 THR B O 1
ATOM 2213 N N . PRO B 1 115 ? 18.094 10.352 3.166 1 96.94 115 PRO B N 1
ATOM 2214 C CA . PRO B 1 115 ? 17.625 10.469 4.551 1 96.94 115 PRO B CA 1
ATOM 2215 C C . PRO B 1 115 ? 16.984 11.828 4.848 1 96.94 115 PRO B C 1
ATOM 2217 O O . PRO B 1 115 ? 16.109 11.922 5.703 1 96.94 115 PRO B O 1
ATOM 2220 N N . GLU B 1 116 ? 17.328 12.867 4.102 1 97.88 116 GLU B N 1
ATOM 2221 C CA . GLU B 1 116 ? 16.859 14.219 4.379 1 97.88 116 GLU B CA 1
ATOM 2222 C C . GLU B 1 116 ? 15.531 14.5 3.684 1 97.88 116 GLU B C 1
ATOM 2224 O O . GLU B 1 116 ? 14.867 15.492 3.982 1 97.88 116 GLU B O 1
ATOM 2229 N N . THR B 1 117 ? 15.219 13.617 2.771 1 98.31 117 THR B N 1
ATOM 2230 C CA . THR B 1 117 ? 13.953 13.805 2.061 1 98.31 117 THR B CA 1
ATOM 2231 C C . THR B 1 117 ? 12.789 13.859 3.039 1 98.31 117 THR B C 1
ATOM 2233 O O . THR B 1 117 ? 12.727 13.078 3.99 1 98.31 117 THR B O 1
ATOM 2236 N N . LYS B 1 118 ? 11.844 14.797 2.83 1 97.81 118 LYS B N 1
ATOM 2237 C CA . LYS B 1 118 ? 10.648 14.875 3.658 1 97.81 118 LYS B CA 1
ATOM 2238 C C . LYS B 1 118 ? 9.672 13.758 3.318 1 97.81 118 LYS B C 1
ATOM 2240 O O . LYS B 1 118 ? 9.539 13.367 2.154 1 97.81 118 LYS B O 1
ATOM 2245 N N . VAL B 1 119 ? 8.984 13.328 4.316 1 97.94 119 VAL B N 1
ATOM 2246 C CA . VAL B 1 119 ? 8.016 12.25 4.168 1 97.94 119 VAL B CA 1
ATOM 2247 C C . VAL B 1 119 ? 6.973 12.633 3.123 1 97.94 119 VAL B C 1
ATOM 2249 O O . VAL B 1 119 ? 6.578 11.805 2.299 1 97.94 119 VAL B O 1
ATOM 2252 N N . LEU B 1 120 ? 6.59 13.828 3.131 1 97.44 120 LEU B N 1
ATOM 2253 C CA . LEU B 1 120 ? 5.594 14.297 2.172 1 97.44 120 LEU B CA 1
ATOM 2254 C C . LEU B 1 120 ? 6.102 14.141 0.742 1 97.44 120 LEU B C 1
ATOM 2256 O O . LEU B 1 120 ? 5.332 13.789 -0.158 1 97.44 120 LEU B O 1
ATOM 2260 N N . GLN B 1 121 ? 7.363 14.43 0.528 1 98.12 121 GLN B N 1
ATOM 2261 C CA . GLN B 1 121 ? 7.945 14.25 -0.797 1 98.12 121 GLN B CA 1
ATOM 2262 C C . GLN B 1 121 ? 7.949 12.781 -1.204 1 98.12 121 GLN B C 1
ATOM 2264 O O . GLN B 1 121 ? 7.703 12.445 -2.367 1 98.12 121 GLN B O 1
ATOM 2269 N N . ALA B 1 122 ? 8.25 11.93 -0.285 1 98.56 122 ALA B N 1
ATOM 2270 C CA . ALA B 1 122 ? 8.18 10.5 -0.564 1 98.56 122 ALA B CA 1
ATOM 2271 C C . ALA B 1 122 ? 6.766 10.078 -0.953 1 98.56 122 ALA B C 1
ATOM 2273 O O . ALA B 1 122 ? 6.578 9.312 -1.897 1 98.56 122 ALA B O 1
ATOM 2274 N N . MET B 1 123 ? 5.793 10.625 -0.228 1 98.56 123 MET B N 1
ATOM 2275 C CA . MET B 1 123 ? 4.398 10.344 -0.547 1 98.56 123 MET B CA 1
ATOM 2276 C C . MET B 1 123 ? 4.055 10.812 -1.957 1 98.56 123 MET B C 1
ATOM 2278 O O . MET B 1 123 ? 3.357 10.117 -2.697 1 98.56 123 MET B O 1
ATOM 2282 N N . GLN B 1 124 ? 4.562 11.93 -2.293 1 98.5 124 GLN B N 1
ATOM 2283 C CA . GLN B 1 124 ? 4.336 12.453 -3.633 1 98.5 124 GLN B CA 1
ATOM 2284 C C . GLN B 1 124 ? 4.941 11.547 -4.695 1 98.5 124 GLN B C 1
ATOM 2286 O O . GLN B 1 124 ? 4.312 11.266 -5.719 1 98.5 124 GLN B O 1
ATOM 2291 N N . LEU B 1 125 ? 6.125 11.102 -4.492 1 98.75 125 LEU B N 1
ATOM 2292 C CA . LEU B 1 125 ? 6.789 10.195 -5.422 1 98.75 125 LEU B CA 1
ATOM 2293 C C . LEU B 1 125 ? 6 8.898 -5.57 1 98.75 125 LEU B C 1
ATOM 2295 O O . LEU B 1 125 ? 5.852 8.383 -6.68 1 98.75 125 LEU B O 1
ATOM 2299 N N . MET B 1 126 ? 5.492 8.383 -4.426 1 98.56 126 MET B N 1
ATOM 2300 C CA . MET B 1 126 ? 4.711 7.152 -4.453 1 98.56 126 MET B CA 1
ATOM 2301 C C . MET B 1 126 ? 3.426 7.34 -5.254 1 98.56 126 MET B C 1
ATOM 2303 O O . MET B 1 126 ? 3.039 6.461 -6.027 1 98.56 126 MET B O 1
ATOM 2307 N N . THR B 1 127 ? 2.828 8.445 -5.098 1 97.75 127 THR B N 1
ATOM 2308 C CA . THR B 1 127 ? 1.591 8.75 -5.809 1 97.75 127 THR B CA 1
ATOM 2309 C C . THR B 1 127 ? 1.856 8.938 -7.301 1 97.75 127 THR B C 1
ATOM 2311 O O . THR B 1 127 ? 1.212 8.297 -8.133 1 97.75 127 THR B O 1
ATOM 2314 N N . ASP B 1 128 ? 2.857 9.727 -7.637 1 97.69 128 ASP B N 1
ATOM 2315 C CA . ASP B 1 128 ? 3.133 10.109 -9.016 1 97.69 128 ASP B CA 1
ATOM 2316 C C . ASP B 1 128 ? 3.615 8.922 -9.836 1 97.69 128 ASP B C 1
ATOM 2318 O O . ASP B 1 128 ? 3.305 8.812 -11.031 1 97.69 128 ASP B O 1
ATOM 2322 N N . ASN B 1 129 ? 4.305 8.047 -9.18 1 97.56 129 ASN B N 1
ATOM 2323 C CA . ASN B 1 129 ? 4.926 6.949 -9.922 1 97.56 129 ASN B CA 1
ATOM 2324 C C . ASN B 1 129 ? 4.211 5.625 -9.664 1 97.56 129 ASN B C 1
ATOM 2326 O O . ASN B 1 129 ? 4.594 4.59 -10.211 1 97.56 129 ASN B O 1
ATOM 2330 N N . ARG B 1 130 ? 3.223 5.621 -8.789 1 95.75 130 ARG B N 1
ATOM 2331 C CA . ARG B 1 130 ? 2.422 4.453 -8.445 1 95.75 130 ARG B CA 1
ATOM 2332 C C . ARG B 1 130 ? 3.299 3.322 -7.922 1 95.75 130 ARG B C 1
ATOM 2334 O O . ARG B 1 130 ? 3.217 2.189 -8.398 1 95.75 130 ARG B O 1
ATOM 2341 N N . ILE B 1 131 ? 4.145 3.723 -6.988 1 97.31 131 ILE B N 1
ATOM 2342 C CA . ILE B 1 131 ? 5.02 2.754 -6.34 1 97.31 131 ILE B CA 1
ATOM 2343 C C . ILE B 1 131 ? 4.762 2.754 -4.832 1 97.31 131 ILE B C 1
ATOM 2345 O O . ILE B 1 131 ? 4.238 3.727 -4.289 1 97.31 131 ILE B O 1
ATOM 2349 N N . ARG B 1 132 ? 5.172 1.634 -4.168 1 97.31 132 ARG B N 1
ATOM 2350 C CA . ARG B 1 132 ? 4.883 1.517 -2.74 1 97.31 132 ARG B CA 1
ATOM 2351 C C . ARG B 1 132 ? 6.164 1.37 -1.93 1 97.31 132 ARG B C 1
ATOM 2353 O O . ARG B 1 132 ? 6.125 1.312 -0.699 1 97.31 132 ARG B O 1
ATOM 2360 N N . HIS B 1 133 ? 7.285 1.239 -2.598 1 97.06 133 HIS B N 1
ATOM 2361 C CA . HIS B 1 133 ? 8.57 1.048 -1.936 1 97.06 133 HIS B CA 1
ATOM 2362 C C . HIS B 1 133 ? 9.656 1.905 -2.578 1 97.06 133 HIS B C 1
ATOM 2364 O O . HIS B 1 133 ? 9.781 1.944 -3.805 1 97.06 133 HIS B O 1
ATOM 2370 N N . ILE B 1 134 ? 10.383 2.582 -1.71 1 97.44 134 ILE B N 1
ATOM 2371 C CA . ILE B 1 134 ? 11.445 3.453 -2.199 1 97.44 134 ILE B CA 1
ATOM 2372 C C . ILE B 1 134 ? 12.742 3.174 -1.434 1 97.44 134 ILE B C 1
ATOM 2374 O O . ILE B 1 134 ? 12.789 3.324 -0.21 1 97.44 134 ILE B O 1
ATOM 2378 N N . PRO B 1 135 ? 13.82 2.746 -2.152 1 95.44 135 PRO B N 1
ATOM 2379 C CA . PRO B 1 135 ? 15.117 2.637 -1.484 1 95.44 135 PRO B CA 1
ATOM 2380 C C . PRO B 1 135 ? 15.641 3.982 -0.983 1 95.44 135 PRO B C 1
ATOM 2382 O O . PRO B 1 135 ? 15.414 5.012 -1.623 1 95.44 135 PRO B O 1
ATOM 2385 N N . VAL B 1 136 ? 16.297 3.941 0.148 1 95.5 136 VAL B N 1
ATOM 2386 C CA . VAL B 1 136 ? 16.938 5.125 0.716 1 95.5 136 VAL B CA 1
ATOM 2387 C C . VAL B 1 136 ? 18.453 5.059 0.479 1 95.5 136 VAL B C 1
ATOM 2389 O O . VAL B 1 136 ? 19.125 4.125 0.935 1 95.5 136 VAL B O 1
ATOM 2392 N N . ILE B 1 137 ? 18.922 6.047 -0.25 1 93.38 137 ILE B N 1
ATOM 2393 C CA . ILE B 1 137 ? 20.328 6.074 -0.631 1 93.38 137 ILE B CA 1
ATOM 2394 C C . ILE B 1 137 ? 21.031 7.234 0.075 1 93.38 137 ILE B C 1
ATOM 2396 O O . ILE B 1 137 ? 20.531 8.359 0.089 1 93.38 137 ILE B O 1
ATOM 2400 N N . ASN B 1 138 ? 22.125 6.895 0.759 1 92.81 138 ASN B N 1
ATOM 2401 C CA . ASN B 1 138 ? 23.016 7.895 1.344 1 92.81 138 ASN B CA 1
ATOM 2402 C C . ASN B 1 138 ? 24.438 7.781 0.786 1 92.81 138 ASN B C 1
ATOM 2404 O O . ASN B 1 138 ? 25.109 6.773 0.996 1 92.81 138 ASN B O 1
ATOM 2408 N N . GLU B 1 139 ? 24.953 8.828 0.122 1 90.31 139 GLU B N 1
ATOM 2409 C CA . GLU B 1 139 ? 26.297 8.836 -0.452 1 90.31 139 GLU B CA 1
ATOM 2410 C C . GLU B 1 139 ? 26.562 7.578 -1.272 1 90.31 139 GLU B C 1
ATOM 2412 O O . GLU B 1 139 ? 27.562 6.887 -1.058 1 90.31 139 GLU B O 1
ATOM 2417 N N . LYS B 1 140 ? 25.672 7.148 -2.105 1 86.62 140 LYS B N 1
ATOM 2418 C CA . LYS B 1 140 ? 25.75 6.078 -3.094 1 86.62 140 LYS B CA 1
ATOM 2419 C C . LYS B 1 140 ? 25.578 4.711 -2.441 1 86.62 140 LYS B C 1
ATOM 2421 O O . LYS B 1 140 ? 25.734 3.678 -3.094 1 86.62 140 LYS B O 1
ATOM 2426 N N . GLU B 1 141 ? 25.203 4.734 -1.179 1 87.62 141 GLU B N 1
ATOM 2427 C CA . GLU B 1 141 ? 24.969 3.479 -0.476 1 87.62 141 GLU B CA 1
ATOM 2428 C C . GLU B 1 141 ? 23.5 3.361 -0.051 1 87.62 141 GLU B C 1
ATOM 2430 O O . GLU B 1 141 ? 22.906 4.332 0.428 1 87.62 141 GLU B O 1
ATOM 2435 N N . MET B 1 142 ? 23.031 2.189 -0.21 1 88.44 142 MET B N 1
ATOM 2436 C CA . MET B 1 142 ? 21.672 1.929 0.285 1 88.44 142 MET B CA 1
ATOM 2437 C C . MET B 1 142 ? 21.672 1.757 1.8 1 88.44 142 MET B C 1
ATOM 2439 O O . MET B 1 142 ? 22.438 0.954 2.338 1 88.44 142 MET B O 1
ATOM 2443 N N . ILE B 1 143 ? 20.781 2.553 2.451 1 89.25 143 ILE B N 1
ATOM 2444 C CA . ILE B 1 143 ? 20.797 2.479 3.908 1 89.25 143 ILE B CA 1
ATOM 2445 C C . ILE B 1 143 ? 19.438 1.997 4.418 1 89.25 143 ILE B C 1
ATOM 2447 O O . ILE B 1 143 ? 19.25 1.819 5.625 1 89.25 143 ILE B O 1
ATOM 2451 N N . GLY B 1 144 ? 18.516 1.816 3.494 1 90.5 144 GLY B N 1
ATOM 2452 C CA . GLY B 1 144 ? 17.203 1.323 3.922 1 90.5 144 GLY B CA 1
ATOM 2453 C C . GLY B 1 144 ? 16.156 1.373 2.826 1 90.5 144 GLY B C 1
ATOM 2454 O O . GLY B 1 144 ? 16.484 1.658 1.67 1 90.5 144 GLY B O 1
ATOM 2455 N N . MET B 1 145 ? 14.977 0.999 3.209 1 93.75 145 MET B N 1
ATOM 2456 C CA . MET B 1 145 ? 13.789 1.038 2.355 1 93.75 145 MET B CA 1
ATOM 2457 C C . MET B 1 145 ? 12.594 1.617 3.109 1 93.75 145 MET B C 1
ATOM 2459 O O . MET B 1 145 ? 12.383 1.296 4.277 1 93.75 145 MET B O 1
ATOM 2463 N N . VAL B 1 146 ? 11.922 2.51 2.441 1 95.69 146 VAL B N 1
ATOM 2464 C CA . VAL B 1 146 ? 10.711 3.053 3.037 1 95.69 146 VAL B CA 1
ATOM 2465 C C . VAL B 1 146 ? 9.5 2.641 2.203 1 95.69 146 VAL B C 1
ATOM 2467 O O . VAL B 1 146 ? 9.523 2.723 0.974 1 95.69 146 VAL B O 1
ATOM 2470 N N . SER B 1 147 ? 8.5 2.105 2.859 1 96.44 147 SER B N 1
ATOM 2471 C CA . SER B 1 147 ? 7.277 1.685 2.186 1 96.44 147 SER B CA 1
ATOM 2472 C C . SER B 1 147 ? 6.148 2.686 2.414 1 96.44 147 SER B C 1
ATOM 2474 O O . SER B 1 147 ? 6.285 3.607 3.223 1 96.44 147 SER B O 1
ATOM 2476 N N . ILE B 1 148 ? 5.062 2.479 1.679 1 97.94 148 ILE B N 1
ATOM 2477 C CA . ILE B 1 148 ? 3.879 3.316 1.831 1 97.94 148 ILE B CA 1
ATOM 2478 C C . ILE B 1 148 ? 3.273 3.107 3.217 1 97.94 148 ILE B C 1
ATOM 2480 O O . ILE B 1 148 ? 2.736 4.043 3.814 1 97.94 148 ILE B O 1
ATOM 2484 N N . GLY B 1 149 ? 3.406 1.857 3.793 1 96.88 149 GLY B N 1
ATOM 2485 C CA . GLY B 1 149 ? 2.996 1.637 5.172 1 96.88 149 GLY B CA 1
ATOM 2486 C C . GLY B 1 149 ? 3.791 2.455 6.168 1 96.88 149 GLY B C 1
ATOM 2487 O O . GLY B 1 149 ? 3.238 2.955 7.152 1 96.88 149 GLY B O 1
ATOM 2488 N N . ASP B 1 150 ? 5.039 2.643 5.891 1 95.69 150 ASP B N 1
ATOM 2489 C CA . ASP B 1 150 ? 5.906 3.41 6.777 1 95.69 150 ASP B CA 1
ATOM 2490 C C . ASP B 1 150 ? 5.5 4.883 6.805 1 95.69 150 ASP B C 1
ATOM 2492 O O . ASP B 1 150 ? 5.477 5.504 7.867 1 95.69 150 ASP B O 1
ATOM 2496 N N . VAL B 1 151 ? 5.223 5.441 5.594 1 97.25 151 VAL B N 1
ATOM 2497 C CA . VAL B 1 151 ? 4.938 6.871 5.566 1 97.25 151 VAL B CA 1
ATOM 2498 C C . VAL B 1 151 ? 3.553 7.133 6.152 1 97.25 151 VAL B C 1
ATOM 2500 O O . VAL B 1 151 ? 3.33 8.156 6.801 1 97.25 151 VAL B O 1
ATOM 2503 N N . VAL B 1 152 ? 2.635 6.199 5.973 1 98 152 VAL B N 1
ATOM 2504 C CA . VAL B 1 152 ? 1.322 6.328 6.598 1 98 152 VAL B CA 1
ATOM 2505 C C . VAL B 1 152 ? 1.462 6.254 8.117 1 98 152 VAL B C 1
ATOM 2507 O O . VAL B 1 152 ? 0.875 7.062 8.844 1 98 152 VAL B O 1
ATOM 2510 N N . ARG B 1 153 ? 2.229 5.355 8.562 1 97.12 153 ARG B N 1
ATOM 2511 C CA . ARG B 1 153 ? 2.48 5.242 9.992 1 97.12 153 ARG B CA 1
ATOM 2512 C C . ARG B 1 153 ? 3.094 6.527 10.547 1 97.12 153 ARG B C 1
ATOM 2514 O O . ARG B 1 153 ? 2.754 6.961 11.648 1 97.12 153 ARG B O 1
ATOM 2521 N N . ALA B 1 154 ? 3.996 7.086 9.812 1 96.06 154 ALA B N 1
ATOM 2522 C CA . ALA B 1 154 ? 4.637 8.328 10.242 1 96.06 154 ALA B CA 1
ATOM 2523 C C . ALA B 1 154 ? 3.605 9.438 10.414 1 96.06 154 ALA B C 1
ATOM 2525 O O . ALA B 1 154 ? 3.662 10.195 11.391 1 96.06 154 ALA B O 1
ATOM 2526 N N . VAL B 1 155 ? 2.676 9.508 9.484 1 95.69 155 VAL B N 1
ATOM 2527 C CA . VAL B 1 155 ? 1.636 10.531 9.555 1 95.69 155 VAL B CA 1
ATOM 2528 C C . VAL B 1 155 ? 0.783 10.312 10.805 1 95.69 155 VAL B C 1
ATOM 2530 O O . VAL B 1 155 ? 0.524 11.25 11.555 1 95.69 155 VAL B O 1
ATOM 2533 N N . VAL B 1 156 ? 0.393 9.102 11.039 1 96.44 156 VAL B N 1
ATOM 2534 C CA . VAL B 1 156 ? -0.456 8.75 12.172 1 96.44 156 VAL B CA 1
ATOM 2535 C C . VAL B 1 156 ? 0.284 9.031 13.477 1 96.44 156 VAL B C 1
ATOM 2537 O O . VAL B 1 156 ? -0.274 9.641 14.398 1 96.44 156 VAL B O 1
ATOM 2540 N N . SER B 1 157 ? 1.501 8.633 13.523 1 95.25 157 SER B N 1
ATOM 2541 C CA . SER B 1 157 ? 2.303 8.805 14.727 1 95.25 157 SER B CA 1
ATOM 2542 C C . SER B 1 157 ? 2.523 10.273 15.039 1 95.25 157 SER B C 1
ATOM 2544 O O . SER B 1 157 ? 2.455 10.688 16.203 1 95.25 157 SER B O 1
ATOM 2546 N N . GLU B 1 158 ? 2.76 11.047 14.023 1 92.31 158 GLU B N 1
ATOM 2547 C CA . GLU B 1 158 ? 2.979 12.477 14.227 1 92.31 158 GLU B CA 1
ATOM 2548 C C . GLU B 1 158 ? 1.711 13.164 14.727 1 92.31 158 GLU B C 1
ATOM 2550 O O . GLU B 1 158 ? 1.778 14.078 15.555 1 92.31 158 GLU B O 1
ATOM 2555 N N . HIS B 1 159 ? 0.639 12.773 14.18 1 90.62 159 HIS B N 1
ATOM 2556 C CA . HIS B 1 159 ? -0.618 13.344 14.648 1 90.62 159 HIS B CA 1
ATOM 2557 C C . HIS B 1 159 ? -0.854 13.016 16.125 1 90.62 159 HIS B C 1
ATOM 2559 O O . HIS B 1 159 ? -1.252 13.891 16.891 1 90.62 159 HIS B O 1
ATOM 2565 N N . ARG B 1 160 ? -0.621 11.844 16.516 1 90.81 160 ARG B N 1
ATOM 2566 C CA . ARG B 1 160 ? -0.776 11.43 17.906 1 90.81 160 ARG B CA 1
ATOM 2567 C C . ARG B 1 160 ? 0.162 12.211 18.812 1 90.81 160 ARG B C 1
ATOM 2569 O O . ARG B 1 160 ? -0.234 12.641 19.906 1 90.81 160 ARG B O 1
ATOM 2576 N N . ALA B 1 161 ? 1.34 12.375 18.391 1 90.38 161 ALA B N 1
ATOM 2577 C CA . ALA B 1 161 ? 2.312 13.148 19.156 1 90.38 161 ALA B CA 1
ATOM 2578 C C . ALA B 1 161 ? 1.849 14.594 19.344 1 90.38 161 ALA B C 1
ATOM 2580 O O . ALA B 1 161 ? 2.02 15.172 20.406 1 90.38 161 ALA B O 1
ATOM 2581 N N . GLU B 1 162 ? 1.326 15.102 18.25 1 87.19 162 GLU B N 1
ATOM 2582 C CA . GLU B 1 162 ? 0.815 16.469 18.328 1 87.19 162 GLU B CA 1
ATOM 2583 C C . GLU B 1 162 ? -0.336 16.578 19.312 1 87.19 162 GLU B C 1
ATOM 2585 O O . GLU B 1 162 ? -0.405 17.531 20.094 1 87.19 162 GLU B O 1
ATOM 2590 N N . LEU B 1 163 ? -1.192 15.664 19.328 1 86.62 163 LEU B N 1
ATOM 2591 C CA . LEU B 1 163 ? -2.316 15.664 20.25 1 86.62 163 LEU B CA 1
ATOM 2592 C C . LEU B 1 163 ? -1.829 15.539 21.688 1 86.62 163 LEU B C 1
ATOM 2594 O O . LEU B 1 163 ? -2.355 16.203 22.594 1 86.62 163 LEU B O 1
ATOM 2598 N N . ASP B 1 164 ? -0.884 14.727 21.828 1 90.38 164 ASP B N 1
ATOM 2599 C CA . ASP B 1 164 ? -0.307 14.555 23.156 1 90.38 164 ASP B CA 1
ATOM 2600 C C . ASP B 1 164 ? 0.317 15.859 23.656 1 90.38 164 ASP B C 1
ATOM 2602 O O . ASP B 1 164 ? 0.161 16.219 24.828 1 90.38 164 ASP B O 1
ATOM 2606 N N . ARG B 1 165 ? 0.962 16.547 22.797 1 87.25 165 ARG B N 1
ATOM 2607 C CA . ARG B 1 165 ? 1.583 17.812 23.156 1 87.25 165 ARG B CA 1
ATOM 2608 C C . ARG B 1 165 ? 0.529 18.859 23.5 1 87.25 165 ARG B C 1
ATOM 2610 O O . ARG B 1 165 ? 0.678 19.594 24.484 1 87.25 165 ARG B O 1
ATOM 2617 N N . LEU B 1 166 ? -0.476 18.875 22.688 1 85.56 166 LEU B N 1
ATOM 2618 C CA . LEU B 1 166 ? -1.546 19.828 22.922 1 85.56 166 LEU B CA 1
ATOM 2619 C C . LEU B 1 166 ? -2.256 19.547 24.25 1 85.56 166 LEU B C 1
ATOM 2621 O O . LEU B 1 166 ? -2.555 20.469 25 1 85.56 166 LEU B O 1
ATOM 2625 N N . ASN B 1 167 ? -2.398 18.297 24.484 1 88.75 167 ASN B N 1
ATOM 2626 C CA . ASN B 1 167 ? -3.043 17.891 25.734 1 88.75 167 ASN B CA 1
ATOM 2627 C C . ASN B 1 167 ? -2.158 18.203 26.938 1 88.75 167 ASN B C 1
ATOM 2629 O O . ASN B 1 167 ? -2.65 18.641 27.984 1 88.75 167 ASN B O 1
ATOM 2633 N N . ALA B 1 168 ? -0.927 17.984 26.828 1 88.06 168 ALA B N 1
ATOM 2634 C CA . ALA B 1 168 ? 0.018 18.297 27.891 1 88.06 168 ALA B CA 1
ATOM 2635 C C . ALA B 1 168 ? 0.063 19.797 28.188 1 88.06 168 ALA B C 1
ATOM 2637 O O . ALA B 1 168 ? 0.155 20.203 29.344 1 88.06 168 ALA B O 1
ATOM 2638 N N . TYR B 1 169 ? 0.014 20.516 27.25 1 85.62 169 TYR B N 1
ATOM 2639 C CA . TYR B 1 169 ? 0.009 21.969 27.375 1 85.62 169 TYR B CA 1
ATOM 2640 C C . TYR B 1 169 ? -1.242 22.438 28.109 1 85.62 169 TYR B C 1
ATOM 2642 O O . TYR B 1 169 ? -1.168 23.312 28.969 1 85.62 169 TYR B O 1
ATOM 2650 N N . ILE B 1 170 ? -2.299 21.812 27.719 1 82.88 170 ILE B N 1
ATOM 2651 C CA . ILE B 1 170 ? -3.576 22.188 28.312 1 82.88 170 ILE B CA 1
ATOM 2652 C C . ILE B 1 170 ? -3.605 21.781 29.781 1 82.88 170 ILE B C 1
ATOM 2654 O O . ILE B 1 170 ? -4.059 22.531 30.641 1 82.88 170 ILE B O 1
ATOM 2658 N N . GLN B 1 171 ? -3.033 20.703 30 1 83.94 171 GLN B N 1
ATOM 2659 C CA . GLN B 1 171 ? -3.021 20.219 31.375 1 83.94 171 GLN B CA 1
ATOM 2660 C C . GLN B 1 171 ? -1.973 20.938 32.219 1 83.94 171 GLN B C 1
ATOM 2662 O O . GLN B 1 171 ? -2.096 21.031 33.438 1 83.94 171 GLN B O 1
ATOM 2667 N N . GLY B 1 172 ? -0.829 21.234 31.625 1 74.06 172 GLY B N 1
ATOM 2668 C CA . GLY B 1 172 ? 0.189 21.969 32.344 1 74.06 172 GLY B CA 1
ATOM 2669 C C . GLY B 1 172 ? -0.175 23.422 32.562 1 74.06 172 GLY B C 1
ATOM 2670 O O . GLY B 1 172 ? 0.493 24.141 33.344 1 74.06 172 GLY B O 1
ATOM 2671 N N . GLY B 1 173 ? -0.983 24.047 31.766 1 62.78 173 GLY B N 1
ATOM 2672 C CA . GLY B 1 173 ? -1.438 25.422 31.984 1 62.78 173 GLY B CA 1
ATOM 2673 C C . GLY B 1 173 ? -2.336 25.578 33.188 1 62.78 173 GLY B C 1
ATOM 2674 O O . GLY B 1 173 ? -2.768 26.672 33.5 1 62.78 173 GLY B O 1
ATOM 2675 N N . TYR B 1 174 ? -2.902 24.484 33.75 1 50.31 174 TYR B N 1
ATOM 2676 C CA . TYR B 1 174 ? -3.533 24.672 35.062 1 50.31 174 TYR B CA 1
ATOM 2677 C C . TYR B 1 174 ? -2.57 24.328 36.188 1 50.31 174 TYR B C 1
ATOM 2679 O O . TYR B 1 174 ? -1.695 23.484 36.031 1 50.31 174 TYR B O 1
#

Radius of gyration: 24.26 Å; Cα contacts (8 Å, |Δi|>4): 535; chains: 2; bounding box: 55×89×61 Å

pLDDT: mean 86.04, std 19.51, range [28.92, 98.75]

InterPro domains:
  IPR000644 CBS domain [PF00571] (42-88)
  IPR000644 CBS domain [PF00571] (100-156)
  IPR000644 CBS domain [PS51371] (36-95)
  IPR000644 CBS domain [PS51371] (104-162)
  IPR000644 CBS domain [SM00116] (39-89)
  IPR000644 CBS domain [SM00116] (109-156)
  IPR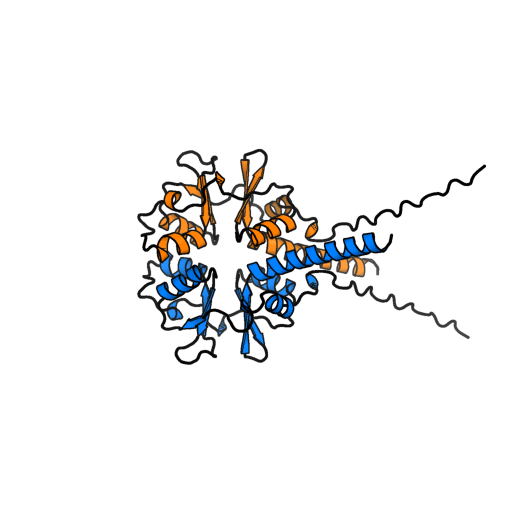044725 CBS domain-containing protein CBSX3, CBS domain [cd04623] (43-153)
  IPR046342 CBS domain superfamily [G3DSA:3.10.580.10] (18-173)
  IPR046342 CBS domain superfamily [SSF54631] (23-171)
  IPR051257 Diverse Function CBS-Domain-Containing Protein [PTHR43080] (8-174)

Organism: Hibiscus trionum (NCBI:txid183268)

Solvent-accessible surface area (backbone atoms only — not comparable to full-atom values): 19280 Å² total; per-residue (Å²): 134,79,80,76,77,75,72,73,71,70,68,69,72,72,69,63,65,66,58,44,64,61,35,28,38,44,56,51,44,57,69,58,36,77,63,28,61,69,49,62,59,66,47,34,36,76,39,30,37,41,59,52,51,47,51,23,57,76,67,71,44,63,57,33,40,23,15,42,80,97,32,85,84,41,74,46,25,39,40,41,58,62,44,46,51,57,61,25,60,71,64,68,49,55,42,77,80,33,39,31,57,79,63,38,47,46,51,93,71,60,65,70,44,38,49,79,37,33,40,55,58,53,50,43,52,26,58,78,67,72,47,56,69,33,45,26,39,53,96,92,34,79,54,36,69,48,38,54,68,51,54,51,44,45,44,50,50,34,51,51,51,50,51,50,51,54,49,47,50,59,56,64,71,101,132,78,80,77,77,76,74,72,70,69,68,70,72,70,69,63,66,67,57,44,66,61,35,26,40,43,56,52,44,57,69,59,35,79,65,28,62,70,49,63,58,65,48,36,36,77,39,30,37,43,58,52,51,46,51,23,57,74,69,73,43,63,57,32,41,23,15,43,81,97,32,85,84,41,72,45,26,38,42,40,59,62,44,46,51,57,62,24,60,72,64,69,48,55,42,77,79,33,37,32,58,79,63,38,47,45,50,93,71,60,65,70,44,38,50,76,38,34,40,56,56,53,50,42,51,26,58,78,66,71,47,56,69,33,46,27,40,54,97,92,34,79,55,38,70,48,38,55,67,52,53,50,45,46,43,50,52,35,51,52,50,49,50,50,50,54,48,47,49,59,57,63,72,99